Protein AF-T1L0K8-F1 (afdb_monomer)

Structure (mmCIF, N/CA/C/O backbone):
data_AF-T1L0K8-F1
#
_entry.id   AF-T1L0K8-F1
#
loop_
_atom_site.group_PDB
_atom_site.id
_atom_site.type_symbol
_atom_site.label_atom_id
_atom_site.label_alt_id
_atom_site.label_comp_id
_atom_site.label_asym_id
_atom_site.label_entity_id
_atom_site.label_seq_id
_atom_site.pdbx_PDB_ins_code
_atom_site.Cartn_x
_atom_site.Cartn_y
_atom_site.Cartn_z
_atom_site.occupancy
_atom_site.B_iso_or_equiv
_atom_site.auth_seq_id
_atom_site.auth_comp_id
_atom_site.auth_asym_id
_atom_site.auth_atom_id
_atom_site.pdbx_PDB_model_num
ATOM 1 N N . MET A 1 1 ? 2.121 -54.819 35.824 1.00 42.75 1 MET A N 1
ATOM 2 C CA . MET A 1 1 ? 1.839 -53.572 36.556 1.00 42.75 1 MET A CA 1
ATOM 3 C C . MET A 1 1 ? 1.157 -52.643 35.581 1.00 42.75 1 MET A C 1
ATOM 5 O O . MET A 1 1 ? 1.612 -52.564 34.445 1.00 42.75 1 MET A O 1
ATOM 9 N N . GLU A 1 2 ? 0.033 -52.110 36.042 1.00 39.50 2 GLU A N 1
ATOM 10 C CA . GLU A 1 2 ? -0.983 -51.273 35.386 1.00 39.50 2 GLU A CA 1
ATOM 11 C C . GLU A 1 2 ? -0.390 -50.168 34.491 1.00 39.50 2 GLU A C 1
ATOM 13 O O . GLU A 1 2 ? 0.666 -49.620 34.795 1.00 39.50 2 GLU A O 1
ATOM 18 N N . ASP A 1 3 ? -0.879 -49.985 33.261 1.00 35.00 3 ASP A N 1
ATOM 19 C CA . ASP A 1 3 ? -2.140 -49.334 32.841 1.00 35.00 3 ASP A CA 1
ATOM 20 C C . ASP A 1 3 ? -2.173 -47.815 33.074 1.00 35.00 3 ASP A C 1
ATOM 22 O O . ASP A 1 3 ? -2.153 -47.343 34.205 1.00 35.00 3 ASP A O 1
ATOM 26 N N . LEU A 1 4 ? -2.268 -47.081 31.957 1.00 42.09 4 LEU A N 1
ATOM 27 C CA . LEU A 1 4 ? -3.045 -45.853 31.712 1.00 42.09 4 LEU A CA 1
ATOM 28 C C . LEU A 1 4 ? -2.827 -45.516 30.217 1.00 42.09 4 LEU A C 1
ATOM 30 O O . LEU A 1 4 ? -1.775 -45.012 29.834 1.00 42.09 4 LEU A O 1
ATOM 34 N N . ASN A 1 5 ? -3.632 -46.075 29.301 1.00 38.81 5 ASN A N 1
ATOM 35 C CA . ASN A 1 5 ? -4.901 -45.524 28.779 1.00 38.81 5 ASN A CA 1
ATOM 36 C C . ASN A 1 5 ? -4.799 -44.033 28.409 1.00 38.81 5 ASN A C 1
ATOM 38 O O . ASN A 1 5 ? -4.374 -43.232 29.228 1.00 38.81 5 ASN A O 1
ATOM 42 N N . GLN A 1 6 ? -5.241 -43.527 27.261 1.00 39.97 6 GLN A N 1
ATOM 43 C CA . GLN A 1 6 ? -5.939 -44.024 26.068 1.00 39.97 6 GLN A CA 1
ATOM 44 C C . GLN A 1 6 ? -5.798 -42.851 25.063 1.00 39.97 6 GLN A C 1
ATOM 46 O O . GLN A 1 6 ? -5.843 -41.693 25.467 1.00 39.97 6 GLN A O 1
ATOM 51 N N . SER A 1 7 ? -5.349 -43.072 23.824 1.00 36.81 7 SER A N 1
ATOM 52 C CA . SER A 1 7 ? -6.176 -43.074 22.600 1.00 36.81 7 SER A CA 1
ATOM 53 C C . SER A 1 7 ? -7.263 -41.983 22.502 1.00 36.81 7 SER A C 1
ATOM 55 O O . SER A 1 7 ? -7.967 -41.750 23.469 1.00 36.81 7 SER A O 1
ATOM 57 N N . ASN A 1 8 ? -7.667 -41.416 21.369 1.00 35.53 8 ASN A N 1
ATOM 58 C CA . ASN A 1 8 ? -7.262 -41.320 19.968 1.00 35.53 8 ASN A CA 1
ATOM 59 C C . ASN A 1 8 ? -8.472 -40.600 19.293 1.00 35.53 8 ASN A C 1
ATOM 61 O O . ASN A 1 8 ? -9.539 -40.508 19.897 1.00 35.53 8 ASN A O 1
ATOM 65 N N . LEU A 1 9 ? -8.333 -40.225 18.022 1.00 36.44 9 LEU A N 1
ATOM 66 C CA . LEU A 1 9 ? -9.410 -40.029 17.029 1.00 36.44 9 LEU A CA 1
ATOM 67 C C . LEU A 1 9 ? -10.228 -38.707 16.919 1.00 36.44 9 LEU A C 1
ATOM 69 O O . LEU A 1 9 ? -11.073 -38.420 17.755 1.00 36.44 9 LEU A O 1
ATOM 73 N N . PHE A 1 10 ? -10.077 -38.092 15.721 1.00 32.72 10 PHE A N 1
ATOM 74 C CA . PHE A 1 10 ? -11.111 -37.647 14.739 1.00 32.72 10 PHE A CA 1
ATOM 75 C C . PHE A 1 10 ? -12.102 -36.531 15.155 1.00 32.72 10 PHE A C 1
ATOM 77 O O . PHE A 1 10 ? -12.437 -36.391 16.315 1.00 32.72 10 PHE A O 1
ATOM 84 N N . SER A 1 11 ? -12.687 -35.692 14.294 1.00 34.62 11 SER A N 1
ATOM 85 C CA . SER A 1 11 ? -12.669 -35.439 12.845 1.00 34.62 11 SER A CA 1
ATOM 86 C C . SER A 1 11 ? -13.241 -34.025 12.624 1.00 34.62 11 SER A C 1
ATOM 88 O O . SER A 1 11 ? -13.892 -33.477 13.506 1.00 34.62 11 SER A O 1
ATOM 90 N N . SER A 1 12 ? -13.010 -33.498 11.423 1.00 40.75 12 SER A N 1
ATOM 91 C CA . SER A 1 12 ? -13.764 -32.481 10.666 1.00 40.75 12 SER A CA 1
ATOM 92 C C . SER A 1 12 ? -15.098 -31.942 11.215 1.00 40.75 12 SER A C 1
ATOM 94 O O . SER A 1 12 ? -15.985 -32.730 11.519 1.00 40.75 12 SER A O 1
ATOM 96 N N . GLU A 1 13 ? -15.306 -30.624 11.101 1.00 33.44 13 GLU A N 1
ATOM 97 C CA . GLU A 1 13 ? -16.308 -29.998 10.206 1.00 33.44 13 GLU A CA 1
ATOM 98 C C . GLU A 1 13 ? -16.314 -28.463 10.375 1.00 33.44 13 GLU A C 1
ATOM 100 O O . GLU A 1 13 ? -16.402 -27.948 11.486 1.00 33.44 13 GLU A O 1
ATOM 105 N N . ASP A 1 14 ? -16.237 -27.735 9.258 1.00 44.09 14 ASP A N 1
ATOM 106 C CA . ASP A 1 14 ? -16.662 -26.332 9.156 1.00 44.09 14 ASP A CA 1
ATOM 107 C C . ASP A 1 14 ? -18.181 -26.298 8.923 1.00 44.09 14 ASP A C 1
ATOM 109 O O . ASP A 1 14 ? -18.674 -27.045 8.068 1.00 44.09 14 ASP A O 1
ATOM 113 N N . PRO A 1 15 ? -18.904 -25.334 9.518 1.00 45.12 15 PRO A N 1
ATOM 114 C CA . PRO A 1 15 ? -20.067 -24.783 8.844 1.00 45.12 15 PRO A CA 1
ATOM 115 C C . PRO A 1 15 ? -20.029 -23.255 8.723 1.00 45.12 15 PRO A C 1
ATOM 117 O O . PRO A 1 15 ? -19.752 -22.500 9.653 1.00 45.12 15 PRO A O 1
ATOM 120 N N . LYS A 1 16 ? -20.396 -22.839 7.511 1.00 37.50 16 LYS A N 1
ATOM 121 C CA . LYS A 1 16 ? -20.778 -21.496 7.079 1.00 37.50 16 LYS A CA 1
ATOM 122 C C . LYS A 1 16 ? -21.960 -20.921 7.874 1.00 37.50 16 LYS A C 1
ATOM 124 O O . LYS A 1 16 ? -22.827 -21.661 8.320 1.00 37.50 16 LYS A O 1
ATOM 129 N N . ASP A 1 17 ? -22.038 -19.588 7.832 1.00 35.44 17 ASP A N 1
ATOM 130 C CA . ASP A 1 17 ? -23.250 -18.761 7.723 1.00 35.44 17 ASP A CA 1
ATOM 131 C C . ASP A 1 17 ? -24.379 -18.947 8.757 1.00 35.44 17 ASP A C 1
ATOM 133 O O . ASP A 1 17 ? -25.172 -19.881 8.666 1.00 35.44 17 ASP A O 1
ATOM 137 N N . ARG A 1 18 ? -24.611 -17.918 9.592 1.00 37.75 18 ARG A N 1
ATOM 138 C CA . ARG A 1 18 ? -25.798 -17.030 9.489 1.00 37.75 18 ARG A CA 1
ATOM 139 C C . ARG A 1 18 ? -25.935 -16.063 10.673 1.00 37.75 18 ARG A C 1
ATOM 141 O O . ARG A 1 18 ? -25.828 -16.465 11.822 1.00 37.75 18 ARG A O 1
ATOM 148 N N . CYS A 1 19 ? -26.258 -14.814 10.316 1.00 29.66 19 CYS A N 1
ATOM 149 C CA . CYS A 1 19 ? -27.121 -13.830 10.989 1.00 29.66 19 CYS A CA 1
ATOM 150 C C . CYS A 1 19 ? -27.159 -13.830 12.531 1.00 29.66 19 CYS A C 1
ATOM 152 O O . CYS A 1 19 ? -27.636 -14.762 13.164 1.00 29.66 19 CYS A O 1
ATOM 154 N N . SER A 1 20 ? -26.924 -12.696 13.187 1.00 37.00 20 SER A N 1
ATOM 155 C CA . SER A 1 20 ? -27.955 -11.652 13.197 1.00 37.00 20 SER A CA 1
ATOM 156 C C . SER A 1 20 ? -27.382 -10.267 13.475 1.00 37.00 20 SER A C 1
ATOM 158 O O . SER A 1 20 ? -26.827 -9.984 14.533 1.00 37.00 20 SER A O 1
ATOM 160 N N . GLU A 1 21 ? -27.607 -9.401 12.501 1.00 37.53 21 GLU A N 1
ATOM 161 C CA . GLU A 1 21 ? -27.682 -7.958 12.624 1.00 37.53 21 GLU A CA 1
ATOM 162 C C . GLU A 1 21 ? -28.767 -7.610 13.660 1.00 37.53 21 GLU A C 1
ATOM 164 O O . GLU A 1 21 ? -29.963 -7.699 13.387 1.00 37.53 21 GLU A O 1
ATOM 169 N N . ILE A 1 22 ? -28.367 -7.259 14.885 1.00 36.25 22 ILE A N 1
ATOM 170 C CA . ILE A 1 22 ? -29.275 -6.614 15.836 1.00 36.25 22 ILE A CA 1
ATOM 171 C C . ILE A 1 22 ? -29.155 -5.115 15.594 1.00 36.25 22 ILE A C 1
ATOM 173 O O . ILE A 1 22 ? -28.268 -4.437 16.109 1.00 36.25 22 ILE A O 1
ATOM 177 N N . HIS A 1 23 ? -30.078 -4.601 14.784 1.00 33.38 23 HIS A N 1
ATOM 178 C CA . HIS A 1 23 ? -30.456 -3.197 14.814 1.00 33.38 23 HIS A CA 1
ATOM 179 C C . HIS A 1 23 ? -30.734 -2.779 16.267 1.00 33.38 23 HIS A C 1
ATOM 181 O O . HIS A 1 23 ? -31.605 -3.379 16.906 1.00 33.38 23 HIS A O 1
ATOM 187 N N . PRO A 1 24 ? -30.097 -1.722 16.801 1.00 38.66 24 PRO A N 1
ATOM 188 C CA . PRO A 1 24 ? -30.611 -1.079 17.993 1.00 38.66 24 PRO A CA 1
ATOM 189 C C . PRO A 1 24 ? -31.905 -0.365 17.595 1.00 38.66 24 PRO A C 1
ATOM 191 O O . PRO A 1 24 ? -31.902 0.800 17.193 1.00 38.66 24 PRO A O 1
ATOM 194 N N . GLN A 1 25 ? -33.040 -1.063 17.697 1.00 36.06 25 GLN A N 1
ATOM 195 C CA . GLN A 1 25 ? -34.317 -0.381 17.828 1.00 36.06 25 GLN A CA 1
ATOM 196 C C . GLN A 1 25 ? -34.203 0.504 19.067 1.00 36.06 25 GLN A C 1
ATOM 198 O O . GLN A 1 25 ? -34.230 0.026 20.201 1.00 36.06 25 GLN A O 1
ATOM 203 N N . LYS A 1 26 ? -34.074 1.813 18.842 1.00 44.34 26 LYS A N 1
ATOM 204 C CA . LYS A 1 26 ? -34.338 2.846 19.840 1.00 44.34 26 LYS A CA 1
ATOM 205 C C . LYS A 1 26 ? -35.805 2.740 20.264 1.00 44.34 26 LYS A C 1
ATOM 207 O O . LYS A 1 26 ? -36.634 3.551 19.862 1.00 44.34 26 LYS A O 1
ATOM 212 N N . LYS A 1 27 ? -36.137 1.767 21.111 1.00 37.81 27 LYS A N 1
ATOM 213 C CA . LYS A 1 27 ? -37.241 1.939 22.045 1.00 37.81 27 LYS A CA 1
ATOM 214 C C . LYS A 1 27 ? -36.728 2.902 23.101 1.00 37.81 27 LYS A C 1
ATOM 216 O O . LYS A 1 27 ? -35.943 2.536 23.968 1.00 37.81 27 LYS A O 1
ATOM 221 N N . LYS A 1 28 ? -37.152 4.161 22.978 1.00 40.66 28 LYS A N 1
ATOM 222 C CA . LYS A 1 28 ? -37.250 5.067 24.118 1.00 40.66 28 LYS A CA 1
ATOM 223 C C . LYS A 1 28 ? -38.145 4.368 25.139 1.00 40.66 28 LYS A C 1
ATOM 225 O O . LYS A 1 28 ? -39.364 4.455 25.057 1.00 40.66 28 LYS A O 1
ATOM 230 N N . GLN A 1 29 ? -37.542 3.597 26.032 1.00 37.09 29 GLN A N 1
ATOM 231 C CA . GLN A 1 29 ? -38.182 3.265 27.285 1.00 37.09 29 GLN A CA 1
ATOM 232 C C . GLN A 1 29 ? -38.061 4.547 28.099 1.00 37.09 29 GLN A C 1
ATOM 234 O O . GLN A 1 29 ? -36.987 4.892 28.592 1.00 37.09 29 GLN A O 1
ATOM 239 N N . GLU A 1 30 ? -39.137 5.329 28.107 1.00 37.28 30 GLU A N 1
ATOM 240 C CA . GLU A 1 30 ? -39.342 6.313 29.156 1.00 37.28 30 GLU A CA 1
ATOM 241 C C . GLU A 1 30 ? -39.242 5.539 30.468 1.00 37.28 30 GLU A C 1
ATOM 243 O O . GLU A 1 30 ? -40.119 4.749 30.814 1.00 37.28 30 GLU A O 1
ATOM 248 N N . PHE A 1 31 ? -38.116 5.698 31.164 1.00 36.12 31 PHE A N 1
ATOM 249 C CA . PHE A 1 31 ? -38.054 5.375 32.575 1.00 36.12 31 PHE A CA 1
ATOM 250 C C . PHE A 1 31 ? -39.014 6.345 33.248 1.00 36.12 31 PHE A C 1
ATOM 252 O O . PHE A 1 31 ? -38.660 7.475 33.587 1.00 36.12 31 PHE A O 1
ATOM 259 N N . GLN A 1 32 ? -40.253 5.898 33.418 1.00 36.56 32 GLN A N 1
ATOM 260 C CA . GLN A 1 32 ? -41.107 6.402 34.468 1.00 36.56 32 GLN A CA 1
ATOM 261 C C . GLN A 1 32 ? -40.423 5.958 35.762 1.00 36.56 32 GLN A C 1
ATOM 263 O O . GLN A 1 32 ? -40.632 4.860 36.268 1.00 36.56 32 GLN A O 1
ATOM 268 N N . VAL A 1 33 ? -39.468 6.776 36.215 1.00 42.94 33 VAL A N 1
ATOM 269 C CA . VAL A 1 33 ? -38.921 6.671 37.560 1.00 42.94 33 VAL A CA 1
ATOM 270 C C . VAL A 1 33 ? -40.135 6.771 38.459 1.00 42.94 33 VAL A C 1
ATOM 272 O O . VAL A 1 33 ? -40.866 7.757 38.405 1.00 42.94 33 VAL A O 1
ATOM 275 N N . ASP A 1 34 ? -40.390 5.709 39.201 1.00 43.38 34 ASP A N 1
ATOM 276 C CA . ASP A 1 34 ? -41.513 5.604 40.106 1.00 43.38 34 ASP A CA 1
ATOM 277 C C . ASP A 1 34 ? -41.334 6.644 41.228 1.00 43.38 34 ASP A C 1
ATOM 279 O O . ASP A 1 34 ? -40.654 6.428 42.234 1.00 43.38 34 ASP A O 1
ATOM 283 N N . ILE A 1 35 ? -41.854 7.855 40.992 1.00 44.53 35 ILE A N 1
ATOM 284 C CA . ILE A 1 35 ? -41.732 9.019 41.883 1.00 44.53 35 ILE A CA 1
ATOM 285 C C . ILE A 1 35 ? -42.382 8.714 43.244 1.00 44.53 35 ILE A C 1
ATOM 287 O O . ILE A 1 35 ? -42.018 9.328 44.252 1.00 44.53 35 ILE A O 1
ATOM 291 N N . GLU A 1 36 ? -43.309 7.753 43.307 1.00 41.28 36 GLU A N 1
ATOM 292 C CA . GLU A 1 36 ? -43.923 7.308 44.559 1.00 41.28 36 GLU A CA 1
ATOM 293 C C . GLU A 1 36 ? -42.937 6.549 45.449 1.00 41.28 36 GLU A C 1
ATOM 295 O O . GLU A 1 36 ? -42.835 6.877 46.633 1.00 41.28 36 GLU A O 1
ATOM 300 N N . SER A 1 37 ? -42.102 5.668 44.894 1.00 46.00 37 SER A N 1
ATOM 301 C CA . SER A 1 37 ? -41.081 4.941 45.660 1.00 46.00 37 SER A CA 1
ATOM 302 C C . SER A 1 37 ? -40.036 5.883 46.298 1.00 46.00 37 SER A C 1
ATOM 304 O O . SER A 1 37 ? -39.694 5.736 47.474 1.00 46.00 37 SER A O 1
ATOM 306 N N . GLN A 1 38 ? -39.621 6.952 45.602 1.00 41.56 38 GLN A N 1
ATOM 307 C CA . GLN A 1 38 ? -38.749 7.993 46.182 1.00 41.56 38 GLN A CA 1
ATOM 308 C C . GLN A 1 38 ? -39.453 8.885 47.224 1.00 41.56 38 GLN A C 1
ATOM 310 O O . GLN A 1 38 ? -38.806 9.396 48.147 1.00 41.56 38 GLN A O 1
ATOM 315 N N . LYS A 1 39 ? -40.767 9.112 47.093 1.00 42.00 39 LYS A N 1
ATOM 316 C CA . LYS A 1 39 ? -41.553 9.885 48.072 1.00 42.00 39 LYS A CA 1
ATOM 317 C C . LYS A 1 39 ? -41.775 9.104 49.367 1.00 42.00 39 LYS A C 1
ATOM 319 O O . LYS A 1 39 ? -41.723 9.709 50.441 1.00 42.00 39 LYS A O 1
ATOM 324 N N . VAL A 1 40 ? -41.958 7.785 49.296 1.00 44.22 40 VAL A N 1
ATOM 325 C CA . VAL A 1 40 ? -42.097 6.919 50.480 1.00 44.22 40 VAL A CA 1
ATOM 326 C C . VAL A 1 40 ? -40.789 6.862 51.274 1.00 44.22 40 VAL A C 1
ATOM 328 O O . VAL A 1 40 ? -40.806 6.996 52.498 1.00 44.22 40 VAL A O 1
ATOM 331 N N . GLU A 1 41 ? -39.639 6.787 50.600 1.00 47.34 41 GLU A N 1
ATOM 332 C CA . GLU A 1 41 ? -38.331 6.744 51.267 1.00 47.34 41 GLU A CA 1
ATOM 333 C C . GLU A 1 41 ? -37.944 8.092 51.914 1.00 47.34 41 GLU A C 1
ATOM 335 O O . GLU A 1 41 ? -37.407 8.142 53.024 1.00 47.34 41 GLU A O 1
ATOM 340 N N . LYS A 1 42 ? -38.284 9.220 51.267 1.00 45.47 42 LYS A N 1
ATOM 341 C CA . LYS A 1 42 ? -38.096 10.565 51.846 1.00 45.47 42 LYS A CA 1
ATOM 342 C C . LYS A 1 42 ? -39.012 10.818 53.045 1.00 45.47 42 LYS A C 1
ATOM 344 O O . LYS A 1 42 ? -38.587 11.460 54.002 1.00 45.47 42 LYS A O 1
ATOM 349 N N . THR A 1 43 ? -40.245 10.311 53.027 1.00 45.12 43 THR A N 1
ATOM 350 C CA . THR A 1 43 ? -41.196 10.485 54.141 1.00 45.12 43 THR A CA 1
ATOM 351 C C . THR A 1 43 ? -40.879 9.589 55.342 1.00 45.12 43 THR A C 1
ATOM 353 O O . THR A 1 43 ? -41.058 10.028 56.478 1.00 45.12 43 THR A O 1
ATOM 356 N N . THR A 1 44 ? -40.312 8.394 55.138 1.00 47.44 44 THR A N 1
ATOM 357 C CA . THR A 1 44 ? -39.807 7.552 56.245 1.00 47.44 44 THR A CA 1
ATOM 358 C C . THR A 1 44 ? -38.503 8.075 56.845 1.00 47.44 44 THR A C 1
ATOM 360 O O . THR A 1 44 ? -38.358 8.043 58.068 1.00 47.44 44 THR A O 1
ATOM 363 N N . LYS A 1 45 ? -37.582 8.623 56.036 1.00 49.00 45 LYS A N 1
ATOM 364 C CA . LYS A 1 45 ? -36.381 9.311 56.552 1.00 49.00 45 LYS A CA 1
ATOM 365 C C . LYS A 1 45 ? -36.741 10.552 57.377 1.00 49.00 45 LYS A C 1
ATOM 367 O O . LYS A 1 45 ? -36.127 10.773 58.414 1.00 49.00 45 LYS A O 1
ATOM 372 N N . LYS A 1 46 ? -37.778 11.305 56.981 1.00 48.47 46 LYS A N 1
ATOM 373 C CA . LYS A 1 46 ? -38.273 12.468 57.740 1.00 48.47 46 LYS A CA 1
ATOM 374 C C . LYS A 1 46 ? -38.893 12.065 59.089 1.00 48.47 46 LYS A C 1
ATOM 376 O O . LYS A 1 46 ? -38.509 12.607 60.116 1.00 48.47 46 LYS A O 1
ATOM 381 N N . ARG A 1 47 ? -39.726 11.012 59.118 1.00 46.78 47 ARG A N 1
ATOM 382 C CA . ARG A 1 47 ? -40.349 10.506 60.361 1.00 46.78 47 ARG A CA 1
ATOM 383 C C . ARG A 1 47 ? -39.369 9.965 61.411 1.00 46.78 47 ARG A C 1
ATOM 385 O O . ARG A 1 47 ? -39.701 9.995 62.589 1.00 46.78 47 ARG A O 1
ATOM 392 N N . LYS A 1 48 ? -38.191 9.459 61.024 1.00 52.75 48 LYS A N 1
ATOM 393 C CA . LYS A 1 48 ? -37.177 8.988 61.993 1.00 52.75 48 LYS A CA 1
ATOM 394 C C . LYS A 1 48 ? -36.411 10.130 62.669 1.00 52.75 48 LYS A C 1
ATOM 396 O O . LYS A 1 48 ? -35.899 9.932 63.762 1.00 52.75 48 LYS A O 1
ATOM 401 N N . ILE A 1 49 ? -36.341 11.303 62.039 1.00 52.72 49 ILE A N 1
ATOM 402 C CA . ILE A 1 49 ? -35.654 12.483 62.588 1.00 52.72 49 ILE A CA 1
ATOM 403 C C . ILE A 1 49 ? -36.592 13.265 63.521 1.00 52.72 49 ILE A C 1
ATOM 405 O O . ILE A 1 49 ? -36.146 13.780 64.539 1.00 52.72 49 ILE A O 1
ATOM 409 N N . ASP A 1 50 ? -37.900 13.268 63.252 1.00 53.16 50 ASP A N 1
ATOM 410 C CA . ASP A 1 50 ? -38.888 13.999 64.065 1.00 53.16 50 ASP A CA 1
ATOM 411 C C . ASP A 1 50 ? -39.089 13.423 65.489 1.00 53.16 50 ASP A C 1
ATOM 413 O O . ASP A 1 50 ? -39.707 14.070 66.327 1.00 53.16 50 ASP A O 1
ATOM 417 N N . ASN A 1 51 ? -38.547 12.236 65.796 1.00 57.06 51 ASN A N 1
ATOM 418 C CA . ASN A 1 51 ? -38.598 11.614 67.131 1.00 57.06 51 ASN A CA 1
ATOM 419 C C . ASN A 1 51 ? -37.243 11.622 67.862 1.00 57.06 51 ASN A C 1
ATOM 421 O O . ASN A 1 51 ? -37.066 10.920 68.858 1.00 57.06 51 ASN A O 1
ATOM 425 N N . TRP A 1 52 ? -36.286 12.417 67.373 1.00 63.91 52 TRP A N 1
ATOM 426 C CA . TRP A 1 52 ? -34.925 12.482 67.901 1.00 63.91 52 TRP A CA 1
ATOM 427 C C . TRP A 1 52 ? -34.885 12.845 69.386 1.00 63.91 52 TRP A C 1
ATOM 429 O O . TRP A 1 52 ? -34.145 12.218 70.137 1.00 63.91 52 TRP A O 1
ATOM 439 N N . GLU A 1 53 ? -35.715 13.792 69.838 1.00 61.72 53 GLU A N 1
ATOM 440 C CA . GLU A 1 53 ? -35.783 14.231 71.243 1.00 61.72 53 GLU A CA 1
ATOM 441 C C . GLU A 1 53 ? -36.282 13.139 72.209 1.00 61.72 53 GLU A C 1
ATOM 443 O O . GLU A 1 53 ? -35.900 13.161 73.375 1.00 61.72 53 GLU A O 1
ATOM 448 N N . ASN A 1 54 ? -37.024 12.140 71.713 1.00 69.88 54 ASN A N 1
ATOM 449 C CA . ASN A 1 54 ? -37.616 11.057 72.512 1.00 69.88 54 ASN A CA 1
ATOM 450 C C . ASN A 1 54 ? -36.824 9.737 72.481 1.00 69.88 54 ASN A C 1
ATOM 452 O O . ASN A 1 54 ? -37.199 8.794 73.176 1.00 69.88 54 ASN A O 1
ATOM 456 N N . MET A 1 55 ? -35.766 9.642 71.670 1.00 73.12 55 MET A N 1
ATOM 457 C CA . MET A 1 55 ? -34.882 8.471 71.639 1.00 73.12 55 MET A CA 1
ATOM 458 C C . MET A 1 55 ? -33.880 8.517 72.791 1.00 73.12 55 MET A C 1
ATOM 460 O O . MET A 1 55 ? -33.321 9.579 73.081 1.00 73.12 55 MET A O 1
ATOM 464 N N . ASP A 1 56 ? -33.614 7.364 73.409 1.00 78.31 56 ASP A N 1
ATOM 465 C CA . ASP A 1 56 ? -32.511 7.254 74.360 1.00 78.31 56 ASP A CA 1
ATOM 466 C C . ASP A 1 56 ? -31.154 7.404 73.643 1.00 78.31 56 ASP A C 1
ATOM 468 O O . ASP A 1 56 ? -31.034 7.250 72.420 1.00 78.31 56 ASP A O 1
ATOM 472 N N . ASP A 1 57 ? -30.104 7.735 74.395 1.00 75.25 57 ASP A N 1
ATOM 473 C CA . ASP A 1 57 ? -28.790 8.015 73.807 1.00 75.25 57 ASP A CA 1
ATOM 474 C C . ASP A 1 57 ? -28.182 6.800 73.084 1.00 75.25 57 ASP A C 1
ATOM 476 O O . ASP A 1 57 ? -27.380 6.962 72.161 1.00 75.25 57 ASP A O 1
ATOM 480 N N . LYS A 1 58 ? -28.592 5.578 73.442 1.00 74.06 58 LYS A N 1
ATOM 481 C CA . LYS A 1 58 ? -28.128 4.337 72.816 1.00 74.06 58 LYS A CA 1
ATOM 482 C C . LYS A 1 58 ? -28.794 4.124 71.454 1.00 74.06 58 LYS A C 1
ATOM 484 O O . LYS A 1 58 ? -28.123 3.727 70.501 1.00 74.06 58 LYS A O 1
ATOM 489 N N . GLU A 1 59 ? -30.081 4.427 71.326 1.00 73.62 59 GLU A N 1
ATOM 490 C CA . GLU A 1 59 ? -30.807 4.411 70.054 1.00 73.62 59 GLU A CA 1
ATOM 491 C C . GLU A 1 59 ? -30.326 5.510 69.106 1.00 73.62 59 GLU A C 1
ATOM 493 O O . GLU A 1 59 ? -30.107 5.235 67.922 1.00 73.62 59 GLU A O 1
ATOM 498 N N . ARG A 1 60 ? -30.066 6.721 69.616 1.00 70.31 60 ARG A N 1
ATOM 499 C CA . ARG A 1 60 ? -29.460 7.807 68.824 1.00 70.31 60 ARG A CA 1
ATOM 500 C C . ARG A 1 60 ? -28.091 7.410 68.283 1.00 70.31 60 ARG A C 1
ATOM 502 O O . ARG A 1 60 ? -27.827 7.584 67.093 1.00 70.31 60 ARG A O 1
ATOM 509 N N . LEU A 1 61 ? -27.239 6.831 69.132 1.00 70.31 61 LEU A N 1
ATOM 510 C CA . LEU A 1 61 ? -25.914 6.363 68.735 1.00 70.31 61 LEU A CA 1
ATOM 511 C C . LEU A 1 61 ? -26.003 5.281 67.647 1.00 70.31 61 LEU A C 1
ATOM 513 O O . LEU A 1 61 ? -25.283 5.361 66.657 1.00 70.31 61 LEU A O 1
ATOM 517 N N . ASN A 1 62 ? -26.931 4.328 67.765 1.00 71.88 62 ASN A N 1
ATOM 518 C CA . ASN A 1 62 ? -27.143 3.290 66.749 1.00 71.88 62 ASN A CA 1
ATOM 519 C C . ASN A 1 62 ? -27.621 3.854 65.400 1.00 71.88 62 ASN A C 1
ATOM 521 O O . ASN A 1 62 ? -27.209 3.360 64.350 1.00 71.88 62 ASN A O 1
ATOM 525 N N . VAL A 1 63 ? -28.464 4.893 65.399 1.00 71.25 63 VAL A N 1
ATOM 526 C CA . VAL A 1 63 ? -28.891 5.573 64.162 1.00 71.25 63 VAL A CA 1
ATOM 527 C C . VAL A 1 63 ? -27.718 6.298 63.500 1.00 71.25 63 VAL A C 1
ATOM 529 O O . VAL A 1 63 ? -27.565 6.205 62.282 1.00 71.25 63 VAL A O 1
ATOM 532 N N . ILE A 1 64 ? -26.874 6.979 64.283 1.00 69.75 64 ILE A N 1
ATOM 533 C CA . ILE A 1 64 ? -25.668 7.655 63.780 1.00 69.75 64 ILE A CA 1
ATOM 534 C C . ILE A 1 64 ? -24.685 6.631 63.209 1.00 69.75 64 ILE A C 1
ATOM 536 O O . ILE A 1 64 ? -24.230 6.799 62.080 1.00 69.75 64 ILE A O 1
ATOM 540 N N . ILE A 1 65 ? -24.410 5.547 63.941 1.00 70.38 65 ILE A N 1
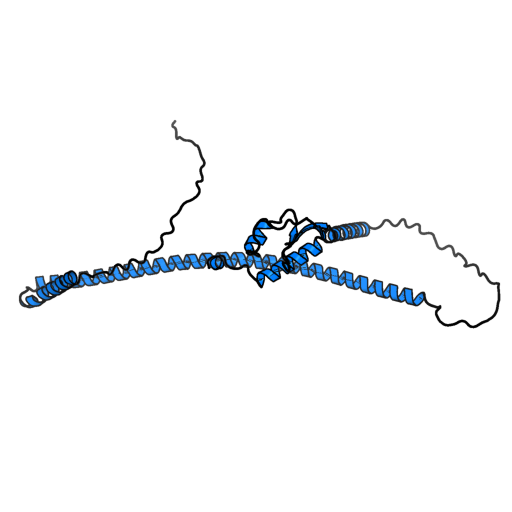ATOM 541 C CA . ILE A 1 65 ? -23.531 4.459 63.491 1.00 70.38 65 ILE A CA 1
ATOM 542 C C . ILE A 1 65 ? -24.058 3.868 62.180 1.00 70.38 65 ILE A C 1
ATOM 544 O O . ILE A 1 65 ? -23.329 3.831 61.196 1.00 70.38 65 ILE A O 1
ATOM 548 N N . GLY A 1 66 ? -25.350 3.532 62.102 1.00 72.00 66 GLY A N 1
ATOM 549 C CA . GLY A 1 66 ? -25.945 3.000 60.874 1.00 72.00 66 GLY A CA 1
ATOM 550 C C . GLY A 1 66 ? -25.923 3.979 59.691 1.00 72.00 66 GLY A C 1
ATOM 551 O O . GLY A 1 66 ? -25.862 3.552 58.539 1.00 72.00 66 GLY A O 1
ATOM 552 N N . GLN A 1 67 ? -25.964 5.294 59.923 1.00 75.69 67 GLN A N 1
ATOM 553 C CA . GLN A 1 67 ? -25.800 6.292 58.857 1.00 75.69 67 GLN A CA 1
ATOM 554 C C . GLN A 1 67 ? -24.346 6.407 58.392 1.00 75.69 67 GLN A C 1
ATOM 556 O O . GLN A 1 67 ? -24.110 6.486 57.187 1.00 75.69 67 GLN A O 1
ATOM 561 N N . VAL A 1 68 ? -23.391 6.382 59.323 1.00 74.62 68 VAL A N 1
ATOM 562 C CA . VAL A 1 68 ? -21.953 6.392 59.024 1.00 74.62 68 VAL A CA 1
ATOM 563 C C . VAL A 1 68 ? -21.560 5.129 58.256 1.00 74.62 68 VAL A C 1
ATOM 565 O O . VAL A 1 68 ? -20.926 5.237 57.209 1.00 74.62 68 VAL A O 1
ATOM 568 N N . ASP A 1 69 ? -22.024 3.955 58.686 1.00 75.31 69 ASP A N 1
ATOM 569 C CA . ASP A 1 69 ? -21.777 2.678 58.008 1.00 75.31 69 ASP A CA 1
ATOM 570 C C . ASP A 1 69 ? -22.318 2.687 56.571 1.00 75.31 69 ASP A C 1
ATOM 572 O O . ASP A 1 69 ? -21.631 2.272 55.638 1.00 75.31 69 ASP A O 1
ATOM 576 N N . ASN A 1 70 ? -23.520 3.234 56.360 1.00 76.38 70 ASN A N 1
ATOM 577 C CA . ASN A 1 70 ? -24.103 3.363 55.023 1.00 76.38 70 ASN A CA 1
ATOM 578 C C . ASN A 1 70 ? -23.346 4.365 54.134 1.00 76.38 70 ASN A C 1
ATOM 580 O O . ASN A 1 70 ? -23.201 4.129 52.933 1.00 76.38 70 ASN A O 1
ATOM 584 N N . GLN A 1 71 ? -22.850 5.474 54.691 1.00 78.31 71 GLN A N 1
ATOM 585 C CA . GLN A 1 71 ? -22.030 6.434 53.943 1.00 78.31 71 GLN A CA 1
ATOM 586 C C . GLN A 1 71 ? -20.680 5.830 53.545 1.00 78.31 71 GLN A C 1
ATOM 588 O O . GLN A 1 71 ? -20.266 5.973 52.395 1.00 78.31 71 GLN A O 1
ATOM 593 N N . ILE A 1 72 ? -20.033 5.099 54.457 1.00 78.69 72 ILE A N 1
ATOM 594 C CA . ILE A 1 72 ? -18.784 4.381 54.181 1.00 78.69 72 ILE A CA 1
ATOM 595 C C . ILE A 1 72 ? -19.017 3.309 53.112 1.00 78.69 72 ILE A C 1
ATOM 597 O O . ILE A 1 72 ? -18.259 3.240 52.147 1.00 78.69 72 ILE A O 1
ATOM 601 N N . ALA A 1 73 ? -20.084 2.513 53.228 1.00 77.06 73 ALA A N 1
ATOM 602 C CA . ALA A 1 73 ? -20.423 1.495 52.236 1.00 77.06 73 ALA A CA 1
ATOM 603 C C . ALA A 1 73 ? -20.675 2.103 50.846 1.00 77.06 73 ALA A C 1
ATOM 605 O O . ALA A 1 73 ? -20.171 1.588 49.850 1.00 77.06 73 ALA A O 1
ATOM 606 N N . THR A 1 74 ? -21.390 3.231 50.775 1.00 81.44 74 THR A N 1
ATOM 607 C CA . THR A 1 74 ? -21.639 3.948 49.511 1.00 81.44 74 THR A CA 1
ATOM 608 C C . THR A 1 74 ? -20.332 4.454 48.898 1.00 81.44 74 THR A C 1
ATOM 610 O O . THR A 1 74 ? -20.077 4.222 47.720 1.00 81.44 74 THR A O 1
ATOM 613 N N . PHE A 1 75 ? -19.461 5.067 49.703 1.00 85.00 75 PHE A N 1
ATOM 614 C CA . PHE A 1 75 ? -18.154 5.543 49.252 1.00 85.00 75 PHE A CA 1
ATOM 615 C C . PHE A 1 75 ? -17.257 4.404 48.737 1.00 85.00 75 PHE A C 1
ATOM 617 O O . PHE A 1 75 ? -16.599 4.544 47.706 1.00 85.00 75 PHE A O 1
ATOM 624 N N . LEU A 1 76 ? -17.252 3.254 49.419 1.00 84.69 76 LEU A N 1
ATOM 625 C CA . LEU A 1 76 ? -16.498 2.074 48.988 1.00 84.69 76 LEU A CA 1
ATOM 626 C C . LEU A 1 76 ? -17.033 1.491 47.673 1.00 84.69 76 LEU A C 1
ATOM 628 O O . LEU A 1 76 ? -16.237 1.104 46.818 1.00 84.69 76 LEU A O 1
ATOM 632 N N . LEU A 1 77 ? -18.356 1.465 47.484 1.00 86.06 77 LEU A N 1
ATOM 633 C CA . LEU A 1 77 ? -18.973 1.041 46.225 1.00 86.06 77 LEU A CA 1
ATOM 634 C C . LEU A 1 77 ? -18.621 1.993 45.076 1.00 86.06 77 LEU A C 1
ATOM 636 O O . LEU A 1 77 ? -18.236 1.534 44.004 1.00 86.06 77 LEU A O 1
ATOM 640 N N . GLU A 1 78 ? -18.669 3.308 45.299 1.00 89.00 78 GLU A N 1
ATOM 641 C CA . GLU A 1 78 ? -18.262 4.298 44.294 1.00 89.00 78 GLU A CA 1
ATOM 642 C C . GLU A 1 78 ? -16.776 4.174 43.926 1.00 89.00 78 GLU A C 1
ATOM 644 O O . GLU A 1 78 ? -16.412 4.253 42.749 1.00 89.00 78 GLU A O 1
ATOM 649 N N . LEU A 1 79 ? -15.904 3.947 44.914 1.00 88.25 79 LEU A N 1
ATOM 650 C CA . LEU A 1 79 ? -14.485 3.674 44.677 1.00 88.25 79 LEU A CA 1
ATOM 651 C C . LEU A 1 79 ? -14.283 2.414 43.833 1.00 88.25 79 LEU A C 1
ATOM 653 O O . LEU A 1 79 ? -13.486 2.434 42.893 1.00 88.25 79 LEU A O 1
ATOM 657 N N . TYR A 1 80 ? -15.008 1.340 44.146 1.00 88.75 80 TYR A N 1
ATOM 658 C CA . TYR A 1 80 ? -14.932 0.085 43.406 1.00 88.75 80 TYR A CA 1
ATOM 659 C C . TYR A 1 80 ? -15.408 0.247 41.955 1.00 88.75 80 TYR A C 1
ATOM 661 O O . TYR A 1 80 ? -14.703 -0.143 41.023 1.00 88.75 80 TYR A O 1
ATOM 669 N N . ASP A 1 81 ? -16.537 0.922 41.744 1.00 89.94 81 ASP A N 1
ATOM 670 C CA . ASP A 1 81 ? -17.058 1.234 40.411 1.00 89.94 81 ASP A CA 1
ATOM 671 C C . ASP A 1 81 ? -16.071 2.073 39.589 1.00 89.94 81 ASP A C 1
ATOM 673 O O . ASP A 1 81 ? -15.873 1.840 38.391 1.00 89.94 81 ASP A O 1
ATOM 677 N N . ASN A 1 82 ? -15.433 3.061 40.218 1.00 91.31 82 ASN A N 1
ATOM 678 C CA . ASN A 1 82 ? -14.420 3.886 39.567 1.00 91.31 82 ASN A CA 1
ATOM 679 C C . ASN A 1 82 ? -13.169 3.075 39.213 1.00 91.31 82 ASN A C 1
ATOM 681 O O . ASN A 1 82 ? -12.613 3.258 38.125 1.00 91.31 82 ASN A O 1
ATOM 685 N N . TYR A 1 83 ? -12.753 2.159 40.089 1.00 92.19 83 TYR A N 1
ATOM 686 C CA . TYR A 1 83 ? -11.641 1.249 39.838 1.00 92.19 83 TYR A CA 1
ATOM 687 C C . TYR A 1 83 ? -11.922 0.317 38.653 1.00 92.19 83 TYR A C 1
ATOM 689 O O . TYR A 1 83 ? -11.109 0.253 37.728 1.00 92.19 83 TYR A O 1
ATOM 697 N N . GLU A 1 84 ? -13.083 -0.344 38.611 1.00 92.88 84 GLU A N 1
ATOM 698 C CA . GLU A 1 84 ? -13.435 -1.236 37.499 1.00 92.88 84 GLU A CA 1
ATOM 699 C C . GLU A 1 84 ? -13.549 -0.464 36.172 1.00 92.88 84 GLU A C 1
ATOM 701 O O . GLU A 1 84 ? -13.005 -0.891 35.149 1.00 92.88 84 GLU A O 1
ATOM 706 N N . LYS A 1 85 ? -14.125 0.748 36.179 1.00 92.56 85 LYS A N 1
ATOM 707 C CA . LYS A 1 85 ? -14.134 1.629 34.993 1.00 92.56 85 LYS A CA 1
ATOM 708 C C . LYS A 1 85 ? -12.722 2.004 34.535 1.00 92.56 85 LYS A C 1
ATOM 710 O O . LYS A 1 85 ? -12.456 2.037 33.330 1.00 92.56 85 LYS A O 1
ATOM 715 N N . ALA A 1 86 ? -11.816 2.312 35.462 1.00 92.19 86 ALA A N 1
ATOM 716 C CA . ALA A 1 86 ? -10.431 2.649 35.139 1.00 92.19 86 ALA A CA 1
ATOM 717 C C . ALA A 1 86 ? -9.668 1.443 34.569 1.00 92.19 86 ALA A C 1
ATOM 719 O O . ALA A 1 86 ? -8.943 1.583 33.583 1.00 92.19 86 ALA A O 1
ATOM 720 N N . LYS A 1 87 ? -9.888 0.253 35.130 1.00 93.56 87 LYS A N 1
ATOM 721 C CA . LYS A 1 87 ? -9.298 -1.009 34.676 1.00 93.56 87 LYS A CA 1
ATOM 722 C C . LYS A 1 87 ? -9.713 -1.362 33.248 1.00 93.56 87 LYS A C 1
ATOM 724 O O . LYS A 1 87 ? -8.845 -1.679 32.438 1.00 93.56 87 LYS A O 1
ATOM 729 N N . VAL A 1 88 ? -10.996 -1.223 32.903 1.00 93.56 88 VAL A N 1
ATOM 730 C CA . VAL A 1 88 ? -11.477 -1.434 31.524 1.00 93.56 88 VAL A CA 1
ATOM 731 C C . VAL A 1 88 ? -10.819 -0.447 30.555 1.00 93.56 88 VAL A C 1
ATOM 733 O O . VAL A 1 88 ? -10.320 -0.849 29.505 1.00 93.56 88 VAL A O 1
ATOM 736 N N . LYS A 1 89 ? -10.736 0.841 30.920 1.00 94.81 89 LYS A N 1
ATOM 737 C CA . LYS A 1 89 ? -10.041 1.851 30.099 1.00 94.81 89 LYS A CA 1
ATOM 738 C C . LYS A 1 89 ? -8.559 1.525 29.909 1.00 94.81 89 LYS A C 1
ATOM 740 O O . LYS A 1 89 ? -8.026 1.737 28.824 1.00 94.81 89 LYS A O 1
ATOM 745 N N . PHE A 1 90 ? -7.894 1.019 30.944 1.00 94.81 90 PHE A N 1
ATOM 746 C CA . PHE A 1 90 ? -6.492 0.616 30.869 1.00 94.81 90 PHE A CA 1
ATOM 747 C C . PHE A 1 90 ? -6.290 -0.591 29.945 1.00 94.81 90 PHE A C 1
ATOM 749 O O . PHE A 1 90 ? -5.404 -0.567 29.096 1.00 94.81 90 PHE A O 1
ATOM 756 N N . GLN A 1 91 ? -7.147 -1.611 30.044 1.00 94.06 91 GLN A N 1
ATOM 757 C CA . GLN A 1 91 ? -7.109 -2.770 29.145 1.00 94.06 91 GLN A CA 1
ATOM 758 C C . GLN A 1 91 ? -7.329 -2.368 27.683 1.00 94.06 91 GLN A C 1
ATOM 760 O O . GLN A 1 91 ? -6.599 -2.826 26.806 1.00 94.06 91 GLN A O 1
ATOM 765 N N . GLN A 1 92 ? -8.283 -1.468 27.432 1.00 96.12 92 GLN A N 1
ATOM 766 C CA . GLN A 1 92 ? -8.538 -0.936 26.097 1.00 96.12 92 GLN A CA 1
ATOM 767 C C . GLN A 1 92 ? -7.313 -0.193 25.540 1.00 96.12 92 GLN A C 1
ATOM 769 O O . GLN A 1 92 ? -6.888 -0.470 24.422 1.00 96.12 92 GLN A O 1
ATOM 774 N N . ARG A 1 93 ? -6.680 0.674 26.342 1.00 94.69 93 ARG A N 1
ATOM 775 C CA . ARG A 1 93 ? -5.446 1.372 25.942 1.00 94.69 93 ARG A CA 1
ATOM 776 C C . ARG A 1 93 ? -4.289 0.421 25.661 1.00 94.69 93 ARG A C 1
ATOM 778 O O . ARG A 1 93 ? -3.549 0.642 24.713 1.00 94.69 93 ARG A O 1
ATOM 785 N N . ASN A 1 94 ? -4.129 -0.642 26.448 1.00 94.94 94 ASN A N 1
ATOM 786 C CA . ASN A 1 94 ? -3.082 -1.633 26.191 1.00 94.94 94 ASN A CA 1
ATOM 787 C C . ASN A 1 94 ? -3.299 -2.360 24.863 1.00 94.94 94 ASN A C 1
ATOM 789 O O . ASN A 1 94 ? -2.333 -2.642 24.160 1.00 94.94 94 ASN A O 1
ATOM 793 N N . LYS A 1 95 ? -4.557 -2.637 24.504 1.00 95.00 95 LYS A N 1
ATOM 794 C CA . LYS A 1 95 ? -4.887 -3.214 23.201 1.00 95.00 95 LYS A CA 1
ATOM 795 C C . LYS A 1 95 ? -4.545 -2.248 22.063 1.00 95.00 95 LYS A C 1
ATOM 797 O O . LYS A 1 95 ? -3.889 -2.654 21.112 1.00 95.00 95 LYS A O 1
ATOM 802 N N . GLU A 1 96 ? -4.918 -0.976 22.201 1.00 95.44 96 GLU A N 1
ATOM 803 C CA . GLU A 1 96 ? -4.574 0.075 21.232 1.00 95.44 96 GLU A CA 1
ATOM 804 C C . GLU A 1 96 ? -3.053 0.230 21.076 1.00 95.44 96 GLU A C 1
ATOM 806 O O . GLU A 1 96 ? -2.556 0.321 19.957 1.00 95.44 96 GLU A O 1
ATOM 811 N N . MET A 1 97 ? -2.287 0.188 22.174 1.00 95.00 97 MET A N 1
ATOM 812 C CA . MET A 1 97 ? -0.822 0.231 22.104 1.00 95.00 97 MET A CA 1
ATOM 813 C C . MET A 1 97 ? -0.237 -0.981 21.374 1.00 95.00 97 MET A C 1
ATOM 815 O O . MET A 1 97 ? 0.644 -0.807 20.539 1.00 95.00 97 MET A O 1
ATOM 819 N N . ALA A 1 98 ? -0.745 -2.188 21.634 1.00 93.88 98 ALA A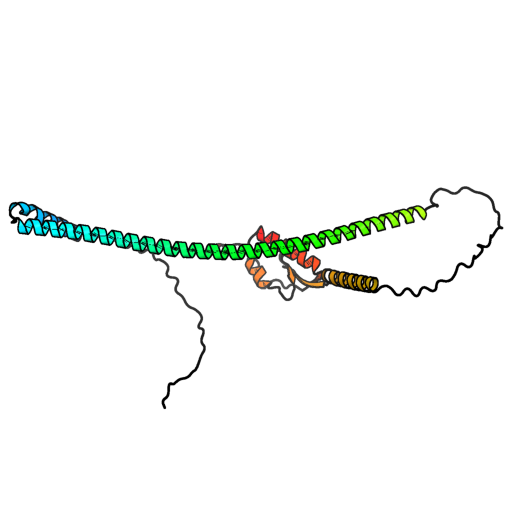 N 1
ATOM 820 C CA . ALA A 1 98 ? -0.284 -3.393 20.946 1.00 93.88 98 ALA A CA 1
ATOM 821 C C . ALA A 1 98 ? -0.575 -3.351 19.432 1.00 93.88 98 ALA A C 1
ATOM 823 O O . ALA A 1 98 ? 0.234 -3.816 18.628 1.00 93.88 98 ALA A O 1
ATOM 824 N N . GLU A 1 99 ? -1.711 -2.774 19.030 1.00 94.38 99 GLU A N 1
ATOM 825 C CA . GLU A 1 99 ? -2.044 -2.550 17.617 1.00 94.38 99 GLU A CA 1
ATOM 826 C C . GLU A 1 99 ? -1.064 -1.558 16.965 1.00 94.38 99 GLU A C 1
ATOM 828 O O . GLU A 1 99 ? -0.510 -1.853 15.903 1.00 94.38 99 GLU A O 1
ATOM 833 N N . ILE A 1 100 ? -0.763 -0.441 17.640 1.00 95.12 100 ILE A N 1
ATOM 834 C CA . ILE A 1 100 ? 0.211 0.562 17.174 1.00 95.12 100 ILE A CA 1
ATOM 835 C C . ILE A 1 100 ? 1.619 -0.036 17.048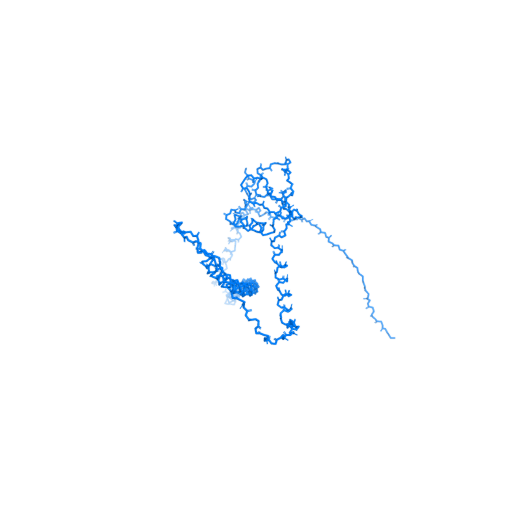 1.00 95.12 100 ILE A C 1
ATOM 837 O O . ILE A 1 100 ? 2.298 0.194 16.046 1.00 95.12 100 ILE A O 1
ATOM 841 N N . GLU A 1 101 ? 2.070 -0.823 18.027 1.00 94.94 101 GLU A N 1
ATOM 842 C CA . GLU A 1 101 ? 3.361 -1.520 17.966 1.00 94.94 101 GLU A CA 1
ATOM 843 C C . GLU A 1 101 ? 3.423 -2.494 16.780 1.00 94.94 101 GLU A C 1
ATOM 845 O O . GLU A 1 101 ? 4.424 -2.546 16.060 1.00 94.94 101 GLU A O 1
ATOM 850 N N . GLY A 1 102 ? 2.335 -3.226 16.522 1.00 96.06 102 GLY A N 1
ATOM 851 C CA . GLY A 1 102 ? 2.224 -4.103 15.358 1.00 96.06 102 GLY A CA 1
ATOM 852 C C . GLY A 1 102 ? 2.355 -3.352 14.030 1.00 96.06 102 GLY A C 1
ATOM 853 O O . GLY A 1 102 ? 3.043 -3.819 13.114 1.00 96.06 102 GLY A O 1
ATOM 854 N N . ASP A 1 103 ? 1.739 -2.175 13.926 1.00 94.81 103 ASP A N 1
ATOM 855 C CA . ASP A 1 103 ? 1.838 -1.319 12.744 1.00 94.81 103 ASP A CA 1
ATOM 856 C C . ASP A 1 103 ? 3.228 -0.703 12.571 1.00 94.81 103 ASP A C 1
ATOM 858 O O . ASP A 1 103 ? 3.741 -0.683 11.449 1.00 94.81 103 ASP A O 1
ATOM 862 N N . LEU A 1 104 ? 3.888 -0.294 13.657 1.00 96.50 104 LEU A N 1
ATOM 863 C CA . LEU A 1 104 ? 5.275 0.179 13.621 1.00 96.50 104 LEU A CA 1
ATOM 864 C C . LEU A 1 104 ? 6.216 -0.890 13.054 1.00 96.50 104 LEU A C 1
ATOM 866 O O . LEU A 1 104 ? 6.952 -0.617 12.107 1.00 96.50 104 LEU A O 1
ATOM 870 N N . ILE A 1 105 ? 6.123 -2.132 13.538 1.00 95.88 105 ILE A N 1
ATOM 871 C CA . ILE A 1 105 ? 6.939 -3.252 13.036 1.00 95.88 105 ILE A CA 1
ATOM 872 C C . ILE A 1 105 ? 6.684 -3.503 11.540 1.00 95.88 105 ILE A C 1
ATOM 874 O O . ILE A 1 105 ? 7.593 -3.865 10.783 1.00 95.88 105 ILE A O 1
ATOM 878 N N . ARG A 1 106 ? 5.435 -3.352 11.085 1.00 95.94 106 ARG A N 1
ATOM 879 C CA . ARG A 1 106 ? 5.071 -3.506 9.669 1.00 95.94 106 ARG A CA 1
ATOM 880 C C . ARG A 1 106 ? 5.719 -2.416 8.816 1.00 95.94 106 ARG A C 1
ATOM 882 O O . ARG A 1 106 ? 6.325 -2.737 7.792 1.00 95.94 106 ARG A O 1
ATOM 889 N N . LEU A 1 107 ? 5.625 -1.164 9.260 1.00 96.06 107 LEU A N 1
ATOM 890 C CA . LEU A 1 107 ? 6.199 -0.004 8.580 1.00 96.06 107 LEU A CA 1
ATOM 891 C C . LEU A 1 107 ? 7.727 -0.068 8.527 1.00 96.06 107 LEU A C 1
ATOM 893 O O . LEU A 1 107 ? 8.301 0.207 7.476 1.00 96.06 107 LEU A O 1
ATOM 897 N N . GLU A 1 108 ? 8.391 -0.504 9.598 1.00 95.88 108 GLU A N 1
ATOM 898 C CA . GLU A 1 108 ? 9.845 -0.716 9.606 1.00 95.88 108 GLU A CA 1
ATOM 899 C C . GLU A 1 108 ? 10.274 -1.725 8.531 1.00 95.88 108 GLU A C 1
ATOM 901 O O . GLU A 1 108 ? 11.173 -1.454 7.731 1.00 95.88 108 GLU A O 1
ATOM 906 N N . LYS A 1 109 ? 9.565 -2.855 8.419 1.00 96.31 109 LYS A N 1
ATOM 907 C CA . LYS A 1 109 ? 9.836 -3.860 7.375 1.00 96.31 109 LYS A CA 1
ATOM 908 C C . LYS A 1 109 ? 9.616 -3.318 5.964 1.00 96.31 109 LYS A C 1
ATOM 910 O O . LYS A 1 109 ? 10.324 -3.710 5.035 1.00 96.31 109 LYS A O 1
ATOM 915 N N . GLU A 1 110 ? 8.606 -2.478 5.760 1.00 95.31 110 GLU A N 1
ATOM 916 C CA . GLU A 1 110 ? 8.362 -1.836 4.465 1.00 95.31 110 GLU A CA 1
ATOM 917 C C . GLU A 1 110 ? 9.438 -0.804 4.131 1.00 95.31 110 GLU A C 1
ATOM 919 O O . GLU A 1 110 ? 9.934 -0.780 3.001 1.00 95.31 110 GLU A O 1
ATOM 924 N N . HIS A 1 111 ? 9.856 -0.016 5.117 1.00 95.81 111 HIS A N 1
ATOM 925 C CA . HIS A 1 111 ? 10.944 0.941 4.987 1.00 95.81 111 HIS A CA 1
ATOM 926 C C . HIS A 1 111 ? 12.259 0.253 4.589 1.00 95.81 111 HIS A C 1
ATOM 928 O O . HIS A 1 111 ? 12.918 0.685 3.639 1.00 95.81 111 HIS A O 1
ATOM 934 N N . ASP A 1 112 ? 12.608 -0.869 5.222 1.00 95.94 112 ASP A N 1
ATOM 935 C CA . ASP A 1 112 ? 13.809 -1.633 4.869 1.00 95.94 112 ASP A CA 1
ATOM 936 C C . ASP A 1 112 ? 13.748 -2.187 3.439 1.00 95.94 112 ASP A C 1
ATOM 938 O O . ASP A 1 112 ? 14.706 -2.060 2.670 1.00 95.94 112 ASP A O 1
ATOM 942 N N . LYS A 1 113 ? 12.587 -2.706 3.014 1.00 96.19 113 LYS A N 1
ATOM 943 C CA . LYS A 1 113 ? 12.378 -3.133 1.618 1.00 96.19 113 LYS A CA 1
ATOM 944 C C . LYS A 1 113 ? 12.554 -1.976 0.636 1.00 96.19 113 LYS A C 1
ATOM 946 O O . LYS A 1 113 ? 13.157 -2.156 -0.426 1.00 96.19 113 LYS A O 1
ATOM 951 N N . LEU A 1 114 ? 12.020 -0.797 0.957 1.00 95.69 114 LEU A N 1
ATOM 952 C CA . LEU A 1 114 ? 12.165 0.400 0.127 1.00 95.69 114 LEU A CA 1
ATOM 953 C C . LEU A 1 114 ? 13.632 0.827 0.026 1.00 95.69 114 LEU A C 1
ATOM 955 O O . LEU A 1 114 ? 14.101 1.128 -1.074 1.00 95.69 114 LEU A O 1
ATOM 959 N N . LYS A 1 115 ? 14.372 0.783 1.136 1.00 96.94 115 LYS A N 1
ATOM 960 C CA . LYS A 1 115 ? 15.806 1.082 1.181 1.00 96.94 115 LYS A CA 1
ATOM 961 C C . LYS A 1 115 ? 16.606 0.137 0.283 1.00 96.94 115 LYS A C 1
ATOM 963 O O . LYS A 1 115 ? 17.386 0.601 -0.551 1.00 96.94 115 LYS A O 1
ATOM 968 N N . ASP A 1 116 ? 16.343 -1.165 0.358 1.00 95.94 116 ASP A N 1
ATOM 969 C CA . ASP A 1 116 ? 16.980 -2.167 -0.503 1.00 95.94 116 ASP A CA 1
ATOM 970 C C . ASP A 1 116 ? 16.667 -1.954 -1.987 1.00 95.94 116 ASP A C 1
ATOM 972 O O . ASP A 1 116 ? 17.550 -2.046 -2.851 1.00 95.94 116 ASP A O 1
ATOM 976 N N . MET A 1 117 ? 15.407 -1.652 -2.313 1.00 95.88 117 MET A N 1
ATOM 977 C CA . MET A 1 117 ? 15.019 -1.319 -3.683 1.00 95.88 117 MET A CA 1
ATOM 978 C C . MET A 1 117 ? 15.718 -0.054 -4.178 1.00 95.88 117 MET A C 1
ATOM 980 O O . MET A 1 117 ? 16.146 -0.016 -5.335 1.00 95.88 117 MET A O 1
ATOM 984 N N . ASN A 1 118 ? 15.864 0.958 -3.324 1.00 96.88 118 ASN A N 1
ATOM 985 C CA . ASN A 1 118 ? 16.548 2.194 -3.674 1.00 96.88 118 ASN A CA 1
ATOM 986 C C . ASN A 1 118 ? 18.031 1.942 -3.980 1.00 96.88 118 ASN A C 1
ATOM 988 O O . ASN A 1 118 ? 18.518 2.348 -5.033 1.00 96.88 118 ASN A O 1
ATOM 992 N N . ILE A 1 119 ? 18.723 1.161 -3.143 1.00 96.12 119 ILE A N 1
ATOM 993 C CA . ILE A 1 119 ? 20.118 0.754 -3.383 1.00 96.12 119 ILE A CA 1
ATOM 994 C C . ILE A 1 119 ? 20.252 0.012 -4.723 1.00 96.12 119 ILE A C 1
ATOM 996 O O . ILE A 1 119 ? 21.173 0.276 -5.498 1.00 96.12 119 ILE A O 1
ATOM 1000 N N . LYS A 1 120 ? 19.325 -0.903 -5.042 1.00 96.00 120 LYS A N 1
ATOM 1001 C CA . LYS A 1 120 ? 19.329 -1.621 -6.331 1.00 96.00 120 LYS A CA 1
ATOM 1002 C C . LYS A 1 120 ? 19.128 -0.679 -7.520 1.00 96.00 120 LYS A C 1
ATOM 1004 O O . LYS A 1 120 ? 19.792 -0.850 -8.543 1.00 96.00 120 LYS A O 1
ATOM 1009 N N . LYS A 1 121 ? 18.227 0.302 -7.402 1.00 95.81 121 LYS A N 1
ATOM 1010 C CA . LYS A 1 121 ? 17.976 1.303 -8.451 1.00 95.81 121 LYS A CA 1
ATOM 1011 C C . LYS A 1 121 ? 19.174 2.232 -8.646 1.00 95.81 121 LYS A C 1
ATOM 1013 O O . LYS A 1 121 ? 19.562 2.436 -9.790 1.00 95.81 121 LYS A O 1
ATOM 1018 N N . MET A 1 122 ? 19.797 2.695 -7.563 1.00 95.81 122 MET A N 1
ATOM 1019 C CA . MET A 1 122 ? 21.030 3.493 -7.587 1.00 95.81 122 MET A CA 1
ATOM 1020 C C . MET A 1 122 ? 22.149 2.769 -8.344 1.00 95.81 122 MET A C 1
ATOM 1022 O O . MET A 1 122 ? 22.643 3.278 -9.344 1.00 95.81 122 MET A O 1
ATOM 1026 N N . LYS A 1 123 ? 22.448 1.514 -7.979 1.00 95.75 123 LYS A N 1
ATOM 1027 C CA . LYS A 1 123 ? 23.457 0.699 -8.684 1.00 95.75 123 LYS A CA 1
ATOM 1028 C C . LYS A 1 123 ? 23.138 0.493 -10.166 1.00 95.75 123 LYS A C 1
ATOM 1030 O O . LYS A 1 123 ? 24.038 0.356 -10.990 1.00 95.75 123 LYS A O 1
ATOM 1035 N N . ARG A 1 124 ? 21.853 0.403 -10.527 1.00 95.44 124 ARG A N 1
ATOM 1036 C CA . ARG A 1 124 ? 21.436 0.311 -11.934 1.00 95.44 124 ARG A CA 1
ATOM 1037 C C . ARG A 1 124 ? 21.651 1.638 -12.662 1.00 95.44 124 ARG A C 1
ATOM 1039 O O . ARG A 1 124 ? 22.076 1.606 -13.810 1.00 95.44 124 ARG A O 1
ATOM 1046 N N . ALA A 1 125 ? 21.360 2.763 -12.013 1.00 93.44 125 ALA A N 1
ATOM 1047 C CA . ALA A 1 125 ? 21.588 4.091 -12.569 1.00 93.44 125 ALA A CA 1
ATOM 1048 C C . ALA A 1 125 ? 23.080 4.331 -12.836 1.00 93.44 125 ALA A C 1
ATOM 1050 O O . ALA A 1 125 ? 23.423 4.697 -13.953 1.00 93.44 125 ALA A O 1
ATOM 1051 N N . GLU A 1 126 ? 23.957 3.997 -11.884 1.00 95.69 126 GLU A N 1
ATOM 1052 C CA . GLU A 1 126 ? 25.419 4.094 -12.045 1.00 95.69 126 GLU A CA 1
ATOM 1053 C C . GLU A 1 126 ? 25.918 3.316 -13.274 1.00 95.69 126 GLU A C 1
ATOM 1055 O O . GLU A 1 126 ? 26.661 3.845 -14.099 1.00 95.69 126 GLU A O 1
ATOM 1060 N N . LYS A 1 127 ? 25.453 2.071 -13.451 1.00 95.44 127 LYS A N 1
ATOM 1061 C CA . LYS A 1 127 ? 25.807 1.253 -14.624 1.00 95.44 127 LYS A CA 1
ATOM 1062 C C . LYS A 1 127 ? 25.327 1.864 -15.936 1.00 95.44 127 LYS A C 1
ATOM 1064 O O . LYS A 1 127 ? 26.048 1.833 -16.928 1.00 95.44 127 LYS A O 1
ATOM 1069 N N . LEU A 1 128 ? 24.101 2.387 -15.959 1.00 93.19 128 LEU A N 1
ATOM 1070 C CA . LEU A 1 128 ? 23.564 3.043 -17.150 1.00 93.19 128 LEU A CA 1
ATOM 1071 C C . LEU A 1 128 ? 24.357 4.307 -17.485 1.00 93.19 128 LEU A C 1
ATOM 1073 O O . LEU A 1 128 ? 24.630 4.552 -18.654 1.00 93.19 128 LEU A O 1
ATOM 1077 N N . GLU A 1 129 ? 24.773 5.070 -16.478 1.00 95.88 129 GLU A N 1
ATOM 1078 C CA . GLU A 1 129 ? 25.602 6.257 -16.665 1.00 95.88 129 GLU A CA 1
ATOM 1079 C C . GLU A 1 129 ? 26.980 5.906 -17.250 1.00 95.88 129 GLU A C 1
ATOM 1081 O O . GLU A 1 129 ? 27.465 6.581 -18.158 1.00 95.88 129 GLU A O 1
ATOM 1086 N N . GLU A 1 130 ? 27.592 4.808 -16.798 1.00 96.00 130 GLU A N 1
ATOM 1087 C CA . GLU A 1 130 ? 28.835 4.293 -17.380 1.00 96.00 130 GLU A CA 1
ATOM 1088 C C . GLU A 1 130 ? 28.648 3.877 -18.849 1.00 96.00 130 GLU A C 1
ATOM 1090 O O . GLU A 1 130 ? 29.457 4.235 -19.707 1.00 96.00 130 GLU A O 1
ATOM 1095 N N . MET A 1 131 ? 27.549 3.185 -19.171 1.00 92.38 131 MET A N 1
ATOM 1096 C CA . MET A 1 131 ? 27.223 2.814 -20.552 1.00 92.38 131 MET A CA 1
ATOM 1097 C C . MET A 1 131 ? 27.009 4.036 -21.451 1.00 92.38 131 MET A C 1
ATOM 1099 O O . MET A 1 131 ? 27.493 4.038 -22.583 1.00 92.38 131 MET A O 1
ATOM 1103 N N . ILE A 1 132 ? 26.327 5.072 -20.954 1.00 94.12 132 ILE A N 1
ATOM 1104 C CA . ILE A 1 132 ? 26.125 6.333 -21.682 1.00 94.12 132 ILE A CA 1
ATOM 1105 C C . ILE A 1 132 ? 27.479 6.978 -21.985 1.00 94.12 132 ILE A C 1
ATOM 1107 O O . ILE A 1 132 ? 27.750 7.294 -23.140 1.00 94.12 132 ILE A O 1
ATOM 1111 N N . LYS A 1 133 ? 28.380 7.071 -20.998 1.00 95.75 133 LYS A N 1
ATOM 1112 C CA . LYS A 1 133 ? 29.736 7.618 -21.202 1.00 95.75 133 LYS A CA 1
ATOM 1113 C C . LYS A 1 133 ? 30.524 6.849 -22.266 1.00 95.75 133 LYS A C 1
ATOM 1115 O O . LYS A 1 133 ? 31.279 7.451 -23.028 1.00 95.75 133 LYS A O 1
ATOM 1120 N N . ILE A 1 134 ? 30.372 5.524 -22.333 1.00 94.31 134 ILE A N 1
ATOM 1121 C CA . ILE A 1 134 ? 31.000 4.702 -23.380 1.00 94.31 134 ILE A CA 1
ATOM 1122 C C . ILE A 1 134 ? 30.388 5.011 -24.753 1.00 94.31 134 ILE A C 1
ATOM 1124 O O . ILE A 1 134 ? 31.126 5.203 -25.717 1.00 94.31 134 ILE A O 1
ATOM 1128 N N . GLN A 1 135 ? 29.059 5.087 -24.850 1.00 92.75 135 GLN A N 1
ATOM 1129 C CA . GLN A 1 135 ? 28.372 5.409 -26.104 1.00 92.75 135 GLN A CA 1
ATOM 1130 C C . GLN A 1 135 ? 28.729 6.808 -26.614 1.00 92.75 135 GLN A C 1
ATOM 1132 O O . GLN A 1 135 ? 29.007 6.965 -27.797 1.00 92.75 135 GLN A O 1
ATOM 1137 N N . GLU A 1 136 ? 28.807 7.804 -25.733 1.00 94.38 136 GLU A N 1
ATOM 1138 C CA . GLU A 1 136 ? 29.239 9.161 -26.084 1.00 94.38 136 GLU A CA 1
ATOM 1139 C C . GLU A 1 136 ? 30.668 9.197 -26.641 1.00 94.38 136 GLU A C 1
ATOM 1141 O O . GLU A 1 136 ? 30.947 9.953 -27.571 1.00 94.38 136 GLU A O 1
ATOM 1146 N N . LYS A 1 137 ? 31.586 8.381 -26.102 1.00 94.62 137 LYS A N 1
ATOM 1147 C CA . LYS A 1 137 ? 32.949 8.255 -26.648 1.00 94.62 137 LYS A CA 1
ATOM 1148 C C . LYS A 1 137 ? 32.946 7.639 -28.045 1.00 94.62 137 LYS A C 1
ATOM 1150 O O . LYS A 1 137 ? 33.591 8.187 -28.931 1.00 94.62 137 LYS A O 1
ATOM 1155 N N . LEU A 1 138 ? 32.188 6.560 -28.247 1.00 93.44 138 LEU A N 1
ATOM 1156 C CA . LEU A 1 138 ? 32.064 5.901 -29.551 1.00 93.44 138 LEU A CA 1
ATOM 1157 C C . LEU A 1 138 ? 31.456 6.830 -30.606 1.00 93.44 138 LEU A C 1
ATOM 1159 O O . LEU A 1 138 ? 31.941 6.871 -31.730 1.00 93.44 138 LEU A O 1
ATOM 1163 N N . ILE A 1 139 ? 30.430 7.607 -30.244 1.00 92.38 139 ILE A N 1
ATOM 1164 C CA . ILE A 1 139 ? 29.843 8.613 -31.140 1.00 92.38 139 ILE A CA 1
ATOM 1165 C C . ILE A 1 139 ? 30.909 9.633 -31.550 1.00 92.38 139 ILE A C 1
ATOM 1167 O O . ILE A 1 139 ? 31.085 9.871 -32.739 1.00 92.38 139 ILE A O 1
ATOM 1171 N N . LYS A 1 140 ? 31.683 10.165 -30.595 1.00 93.50 140 LYS A N 1
ATOM 1172 C CA . LYS A 1 140 ? 32.768 11.117 -30.890 1.00 93.50 140 LYS A CA 1
ATOM 1173 C C . LYS A 1 140 ? 33.868 10.527 -31.776 1.00 93.50 140 LYS A C 1
ATOM 1175 O O . LYS A 1 140 ? 34.462 11.254 -32.566 1.00 93.50 140 LYS A O 1
ATOM 1180 N N . GLU A 1 141 ? 34.193 9.246 -31.621 1.00 93.00 141 GLU A N 1
ATOM 1181 C CA . GLU A 1 141 ? 35.156 8.552 -32.487 1.00 93.00 141 GLU A CA 1
ATOM 1182 C C . GLU A 1 141 ? 34.609 8.392 -33.909 1.00 93.00 141 GLU A C 1
ATOM 1184 O O . GLU A 1 141 ? 35.288 8.778 -34.858 1.00 93.00 141 GLU A O 1
ATOM 1189 N N . LEU A 1 142 ? 33.358 7.945 -34.056 1.00 89.81 142 LEU A N 1
ATOM 1190 C CA . LEU A 1 142 ? 32.697 7.828 -35.360 1.00 89.81 142 LEU A CA 1
ATOM 1191 C C . LEU A 1 142 ? 32.545 9.185 -36.060 1.00 89.81 142 LEU A C 1
ATOM 1193 O O . LEU A 1 142 ? 32.754 9.278 -37.265 1.00 89.81 142 LEU A O 1
ATOM 1197 N N . GLU A 1 143 ? 32.224 10.249 -35.322 1.00 90.44 143 GLU A N 1
ATOM 1198 C CA . GLU A 1 143 ? 32.169 11.615 -35.856 1.00 90.44 143 GLU A CA 1
ATOM 1199 C C . GLU A 1 143 ? 33.539 12.075 -36.376 1.00 90.44 143 GLU A C 1
ATOM 1201 O O . GLU A 1 143 ? 33.618 12.691 -37.438 1.00 90.44 143 GLU A O 1
ATOM 1206 N N . LYS A 1 144 ? 34.634 11.743 -35.676 1.00 89.94 144 LYS A N 1
ATOM 1207 C CA . LYS A 1 144 ? 35.998 12.030 -36.151 1.00 89.94 144 LYS A CA 1
ATOM 1208 C C . LYS A 1 144 ? 36.343 11.241 -37.411 1.00 89.94 144 LYS A C 1
ATOM 1210 O O . LYS A 1 144 ? 36.880 11.825 -38.347 1.00 89.94 144 LYS A O 1
ATOM 1215 N N . GLU A 1 145 ? 36.035 9.946 -37.448 1.00 85.19 145 GLU A N 1
ATOM 1216 C CA . GLU A 1 145 ? 36.271 9.105 -38.628 1.00 85.19 145 GLU A CA 1
ATOM 1217 C C . GLU A 1 145 ? 35.486 9.608 -39.844 1.00 85.19 145 GLU A C 1
ATOM 1219 O O . GLU A 1 145 ? 36.046 9.714 -40.935 1.00 85.19 145 GLU A O 1
ATOM 1224 N N . LEU A 1 146 ? 34.222 10.001 -39.653 1.00 83.25 146 LEU A N 1
ATOM 1225 C CA . LEU A 1 146 ? 33.393 10.585 -40.707 1.00 83.25 146 LEU A CA 1
ATOM 1226 C C . LEU A 1 146 ? 34.021 11.869 -41.273 1.00 83.25 146 LEU A C 1
ATOM 1228 O O . LEU A 1 146 ? 34.075 12.039 -42.489 1.00 83.25 146 LEU A O 1
ATOM 1232 N N . MET A 1 147 ? 34.547 12.743 -40.408 1.00 75.75 147 MET A N 1
ATOM 1233 C CA . MET A 1 147 ? 35.231 13.978 -40.822 1.00 75.75 147 MET A CA 1
ATOM 1234 C C . MET A 1 147 ? 36.529 13.707 -41.598 1.00 75.75 147 MET A C 1
ATOM 1236 O O . MET A 1 147 ? 36.907 14.504 -42.451 1.00 75.75 147 MET A O 1
ATOM 1240 N N . CYS A 1 148 ? 37.211 12.586 -41.345 1.00 70.44 148 CYS A N 1
ATOM 1241 C CA . CYS A 1 148 ? 38.389 12.174 -42.116 1.00 70.44 148 CYS A CA 1
ATOM 1242 C C . CYS A 1 148 ? 38.040 11.553 -43.481 1.00 70.44 148 CYS A C 1
ATOM 1244 O O . CYS A 1 148 ? 38.895 11.518 -44.365 1.00 70.44 148 CYS A O 1
ATOM 1246 N N . LEU A 1 149 ? 36.808 11.064 -43.660 1.00 64.56 149 LEU A N 1
ATOM 1247 C CA . LEU A 1 149 ? 36.345 10.393 -44.878 1.00 64.56 149 LEU A CA 1
ATOM 1248 C C . LEU A 1 149 ? 35.718 11.335 -45.921 1.00 64.56 149 LEU A C 1
ATOM 1250 O O . LEU A 1 149 ? 35.442 10.876 -47.029 1.00 64.56 149 LEU A O 1
ATOM 1254 N N . ASP A 1 150 ? 35.541 12.629 -45.627 1.00 51.16 150 ASP A N 1
ATOM 1255 C CA . ASP A 1 150 ? 35.054 13.620 -46.602 1.00 51.16 150 ASP A CA 1
ATOM 1256 C C . ASP A 1 150 ? 36.123 14.651 -47.029 1.00 51.16 150 ASP A C 1
ATOM 1258 O O . ASP A 1 150 ? 36.091 15.807 -46.605 1.00 51.16 150 ASP A O 1
ATOM 1262 N N . PRO A 1 151 ? 37.074 14.287 -47.913 1.00 52.44 151 PRO A N 1
ATOM 1263 C CA . PRO A 1 151 ? 37.894 15.263 -48.619 1.00 52.44 151 PRO A CA 1
ATOM 1264 C C . PRO A 1 151 ? 37.319 15.643 -50.000 1.00 52.44 151 PRO A C 1
ATOM 1266 O O . PRO A 1 151 ? 38.088 16.008 -50.888 1.00 52.44 151 PRO A O 1
ATOM 1269 N N . SER A 1 152 ? 36.009 15.524 -50.279 1.00 52.25 152 SER A N 1
ATOM 1270 C CA . SER A 1 152 ? 35.525 15.636 -51.676 1.00 52.25 152 SER A CA 1
ATOM 1271 C C . SER A 1 152 ? 34.140 16.251 -51.877 1.00 52.25 152 SER A C 1
ATOM 1273 O O . SER A 1 152 ? 33.353 15.792 -52.708 1.00 52.25 152 SER A O 1
ATOM 1275 N N . ARG A 1 153 ? 33.872 17.387 -51.229 1.00 47.12 153 ARG A N 1
ATOM 1276 C CA . ARG A 1 153 ? 32.797 18.296 -51.661 1.00 47.12 153 ARG A CA 1
ATOM 1277 C C . ARG A 1 153 ? 33.229 19.755 -51.747 1.00 47.12 153 ARG A C 1
ATOM 1279 O O . ARG A 1 153 ? 32.534 20.637 -51.260 1.00 47.12 153 ARG A O 1
ATOM 1286 N N . HIS A 1 154 ? 34.325 20.037 -52.447 1.00 43.56 154 HIS A N 1
ATOM 1287 C CA . HIS A 1 154 ? 34.509 21.340 -53.092 1.00 43.56 154 HIS A CA 1
ATOM 1288 C C . HIS A 1 154 ? 35.032 21.172 -54.520 1.00 43.56 154 HIS A C 1
ATOM 1290 O O . HIS A 1 154 ? 35.700 20.202 -54.857 1.00 43.56 154 HIS A O 1
ATOM 1296 N N . HIS A 1 155 ? 34.566 22.075 -55.371 1.00 39.62 155 HIS A N 1
ATOM 1297 C CA . HIS A 1 155 ? 34.401 21.938 -56.807 1.00 39.62 155 HIS A CA 1
ATOM 1298 C C . HIS A 1 155 ? 35.644 21.602 -57.641 1.00 39.62 155 HIS A C 1
ATOM 1300 O O . HIS A 1 155 ? 36.767 22.005 -57.360 1.00 39.62 155 HIS A O 1
ATOM 1306 N N . GLN A 1 156 ? 35.337 20.925 -58.750 1.00 46.69 156 GLN A N 1
ATOM 1307 C CA . GLN A 1 156 ? 36.109 20.788 -59.978 1.00 46.69 156 GLN A CA 1
ATOM 1308 C C . GLN A 1 156 ? 36.873 22.067 -60.359 1.00 46.69 156 GLN A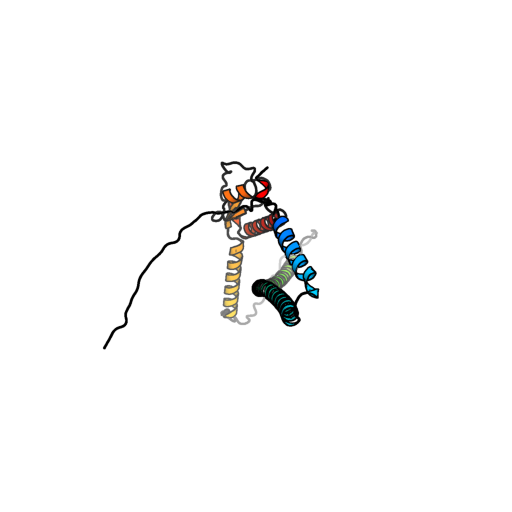 C 1
ATOM 1310 O O . GLN A 1 156 ? 36.268 23.122 -60.531 1.00 46.69 156 GLN A O 1
ATOM 1315 N N . SER A 1 157 ? 38.164 21.930 -60.653 1.00 38.44 157 SER A N 1
ATOM 1316 C CA . SER A 1 157 ? 38.763 22.619 -61.796 1.00 38.44 157 SER A CA 1
ATOM 1317 C C . SER A 1 157 ? 40.013 21.875 -62.260 1.00 38.44 157 SER A C 1
ATOM 1319 O O . SER A 1 157 ? 40.958 21.685 -61.504 1.00 38.44 157 SER A O 1
ATOM 1321 N N . SER A 1 158 ? 39.922 21.403 -63.503 1.00 46.78 158 SER A N 1
ATOM 1322 C CA . SER A 1 158 ? 40.976 21.160 -64.490 1.00 46.78 158 SER A CA 1
ATOM 1323 C C . SER A 1 158 ? 42.435 21.237 -64.010 1.00 46.78 158 SER A C 1
ATOM 1325 O O . SER A 1 158 ? 42.914 22.309 -63.654 1.00 46.78 158 SER A O 1
ATOM 1327 N N . ALA A 1 159 ? 43.193 20.148 -64.163 1.00 40.28 159 ALA A N 1
ATOM 1328 C CA . ALA A 1 159 ? 44.121 20.001 -65.292 1.00 40.28 159 ALA A CA 1
ATOM 1329 C C . ALA A 1 159 ? 45.225 18.949 -65.027 1.00 40.28 159 ALA A C 1
ATOM 1331 O O . ALA A 1 159 ? 45.763 18.832 -63.933 1.00 40.28 159 ALA A O 1
ATOM 1332 N N . VAL A 1 160 ? 45.616 18.303 -66.130 1.00 37.81 160 VAL A N 1
ATOM 1333 C CA . VAL A 1 160 ? 46.920 17.677 -66.425 1.00 37.81 160 VAL A CA 1
ATOM 1334 C C . VAL A 1 160 ? 47.170 16.230 -65.958 1.00 37.81 160 VAL A C 1
ATOM 1336 O O . VAL A 1 160 ? 47.293 15.901 -6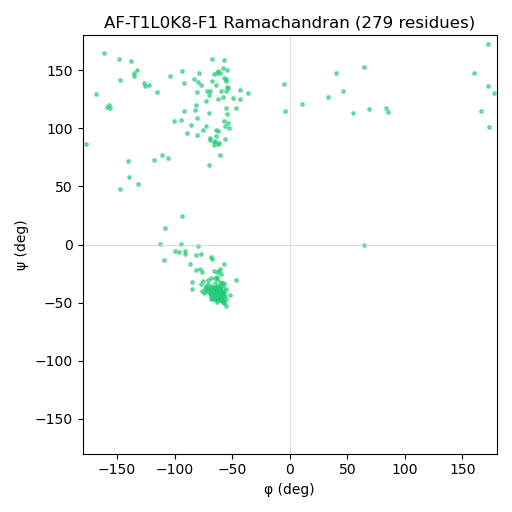4.785 1.00 37.81 160 VAL A O 1
ATOM 1339 N N . MET A 1 161 ? 47.317 15.382 -66.981 1.00 44.31 161 MET A N 1
ATOM 1340 C CA . MET A 1 161 ? 47.865 14.025 -66.997 1.00 44.31 161 MET A CA 1
ATOM 1341 C C . MET A 1 161 ? 49.286 13.933 -66.423 1.00 44.31 161 MET A C 1
ATOM 1343 O O . MET A 1 161 ? 50.142 14.722 -66.814 1.00 44.31 161 MET A O 1
ATOM 1347 N N . ASN A 1 162 ? 49.584 12.865 -65.672 1.00 37.22 162 ASN A N 1
ATOM 1348 C CA . ASN A 1 162 ? 50.858 12.148 -65.819 1.00 37.22 162 ASN A CA 1
ATOM 1349 C C . ASN A 1 162 ? 50.763 10.703 -65.269 1.00 37.22 162 ASN A C 1
ATOM 1351 O O . ASN A 1 162 ? 50.510 10.538 -64.074 1.00 37.22 162 ASN A O 1
ATOM 1355 N N . PRO A 1 163 ? 50.960 9.645 -66.081 1.00 50.59 163 PRO A N 1
ATOM 1356 C CA . PRO A 1 163 ? 51.023 8.272 -65.604 1.00 50.59 163 PRO A CA 1
ATOM 1357 C C . PRO A 1 163 ? 52.484 7.822 -65.513 1.00 50.59 163 PRO A C 1
ATOM 1359 O O . PRO A 1 163 ? 53.102 7.571 -66.538 1.00 50.59 163 PRO A O 1
ATOM 1362 N N . GLN A 1 164 ? 53.025 7.711 -64.300 1.00 48.50 164 GLN A N 1
ATOM 1363 C CA . GLN A 1 164 ? 54.102 6.788 -63.900 1.00 48.50 164 GLN A CA 1
ATOM 1364 C C . GLN A 1 164 ? 54.642 7.241 -62.547 1.00 48.50 164 GLN A C 1
ATOM 1366 O O . GLN A 1 164 ? 55.193 8.324 -62.453 1.00 48.50 164 GLN A O 1
ATOM 1371 N N . PHE A 1 165 ? 54.453 6.416 -61.520 1.00 42.09 165 PHE A N 1
ATOM 1372 C CA . PHE A 1 165 ? 55.405 6.100 -60.449 1.00 42.09 165 PHE A CA 1
ATOM 1373 C C . PHE A 1 165 ? 54.634 5.247 -59.436 1.00 42.09 165 PHE A C 1
ATOM 1375 O O . PHE A 1 165 ? 53.842 5.756 -58.651 1.00 42.09 165 PHE A O 1
ATOM 1382 N N . ILE A 1 166 ? 54.836 3.930 -59.485 1.00 42.72 166 ILE A N 1
ATOM 1383 C CA . ILE A 1 166 ? 54.536 3.037 -58.363 1.00 42.72 166 ILE A CA 1
ATOM 1384 C C . ILE A 1 166 ? 55.854 2.901 -57.599 1.00 42.72 166 ILE A C 1
ATOM 1386 O O . ILE A 1 166 ? 56.758 2.229 -58.100 1.00 42.72 166 ILE A O 1
ATOM 1390 N N . PRO A 1 167 ? 56.023 3.502 -56.411 1.00 42.94 167 PRO A N 1
ATOM 1391 C CA . PRO A 1 167 ? 57.042 3.049 -55.489 1.00 42.94 167 PRO A CA 1
ATOM 1392 C C . PRO A 1 167 ? 56.471 1.847 -54.735 1.00 42.94 167 PRO A C 1
ATOM 1394 O O . PRO A 1 167 ? 55.498 1.967 -53.993 1.00 42.94 167 PRO A O 1
ATOM 1397 N N . ASN A 1 168 ? 57.089 0.685 -54.942 1.00 41.34 168 ASN A N 1
ATOM 1398 C CA . ASN A 1 168 ? 56.952 -0.481 -54.071 1.00 41.34 168 ASN A CA 1
ATOM 1399 C C . ASN A 1 168 ? 57.015 -0.052 -52.593 1.00 41.34 168 ASN A C 1
ATOM 1401 O O . ASN A 1 168 ? 58.038 0.518 -52.193 1.00 41.34 168 ASN A O 1
ATOM 1405 N N . PRO A 1 169 ? 56.025 -0.380 -51.745 1.00 47.44 169 PRO A N 1
ATOM 1406 C CA . PRO A 1 169 ? 56.275 -0.401 -50.319 1.00 47.44 169 PRO A CA 1
ATOM 1407 C C . PRO A 1 169 ? 57.194 -1.594 -50.055 1.00 47.44 169 PRO A C 1
ATOM 1409 O O . PRO A 1 169 ? 56.830 -2.750 -50.265 1.00 47.44 169 PRO A O 1
ATOM 1412 N N . LYS A 1 170 ? 58.430 -1.305 -49.645 1.00 39.38 170 LYS A N 1
ATOM 1413 C CA . LYS A 1 170 ? 59.338 -2.310 -49.099 1.00 39.38 170 LYS A CA 1
ATOM 1414 C C . LYS A 1 170 ? 58.623 -3.003 -47.937 1.00 39.38 170 LYS A C 1
ATOM 1416 O O . LYS A 1 170 ? 58.373 -2.386 -46.907 1.00 39.38 170 LYS A O 1
ATOM 1421 N N . CYS A 1 171 ? 58.301 -4.280 -48.119 1.00 40.88 171 CYS A N 1
ATOM 1422 C CA . CYS A 1 171 ? 58.071 -5.198 -47.017 1.00 40.88 171 CYS A CA 1
ATOM 1423 C C . CYS A 1 171 ? 59.393 -5.346 -46.261 1.00 40.88 171 CYS A C 1
ATOM 1425 O O . CYS A 1 171 ? 60.269 -6.101 -46.680 1.00 40.88 171 CYS A O 1
ATOM 1427 N N . GLU A 1 172 ? 59.545 -4.614 -45.162 1.00 38.56 172 GLU A N 1
ATOM 1428 C CA . GLU A 1 172 ? 60.459 -5.034 -44.111 1.00 38.56 172 GLU A CA 1
ATOM 1429 C C . GLU A 1 172 ? 59.748 -6.093 -43.274 1.00 38.56 172 GLU A C 1
ATOM 1431 O O . GLU A 1 172 ? 58.765 -5.849 -42.575 1.00 38.56 172 GLU A O 1
ATOM 1436 N N . THR A 1 173 ? 60.240 -7.314 -43.438 1.00 49.41 173 THR A N 1
ATOM 1437 C CA . THR A 1 173 ? 59.902 -8.514 -42.689 1.00 49.41 173 THR A CA 1
ATOM 1438 C C . THR A 1 173 ? 60.249 -8.310 -41.212 1.00 49.41 173 THR A C 1
ATOM 1440 O O . THR A 1 173 ? 61.341 -8.644 -40.764 1.00 49.41 173 THR A O 1
ATOM 1443 N N . GLY A 1 174 ? 59.317 -7.745 -40.447 1.00 38.75 174 GLY A N 1
ATOM 1444 C CA . GLY A 1 174 ? 59.314 -7.783 -38.988 1.00 38.75 174 GLY A CA 1
ATOM 1445 C C . GLY A 1 174 ? 58.500 -8.982 -38.510 1.00 38.75 174 GLY A C 1
ATOM 1446 O O . GLY A 1 174 ? 57.307 -9.055 -38.783 1.00 38.75 174 GLY A O 1
ATOM 1447 N N . ALA A 1 175 ? 59.188 -9.928 -37.869 1.00 39.44 175 ALA A N 1
ATOM 1448 C CA . ALA A 1 175 ? 58.714 -11.127 -37.177 1.00 39.44 175 ALA A CA 1
ATOM 1449 C C . ALA A 1 175 ? 57.186 -11.325 -37.080 1.00 39.44 175 ALA A C 1
ATOM 1451 O O . ALA A 1 175 ? 56.473 -10.617 -36.371 1.00 39.44 175 ALA A O 1
ATOM 1452 N N . SER A 1 176 ? 56.711 -12.384 -37.740 1.00 45.00 176 SER A N 1
ATOM 1453 C CA . SER A 1 176 ? 55.431 -13.014 -37.435 1.00 45.00 176 SER A CA 1
ATOM 1454 C C . SER A 1 176 ? 55.456 -13.562 -36.010 1.00 45.00 176 SER A C 1
ATOM 1456 O O . SER A 1 176 ? 55.927 -14.671 -35.778 1.00 45.00 176 SER A O 1
ATOM 1458 N N . ASP A 1 177 ? 54.912 -12.798 -35.070 1.00 41.31 177 ASP A N 1
ATOM 1459 C CA . ASP A 1 177 ? 54.452 -13.344 -33.802 1.00 41.31 177 ASP A CA 1
ATOM 1460 C C . ASP A 1 177 ? 53.068 -13.950 -34.057 1.00 41.31 177 ASP A C 1
ATOM 1462 O O . ASP A 1 177 ? 52.038 -13.270 -34.065 1.00 41.31 177 ASP A O 1
ATOM 1466 N N . SER A 1 178 ? 53.037 -15.253 -34.341 1.00 46.50 178 SER A N 1
ATOM 1467 C CA . SER A 1 178 ? 51.809 -16.045 -34.345 1.00 46.50 178 SER A CA 1
ATOM 1468 C C . SER A 1 178 ? 51.323 -16.209 -32.904 1.00 46.50 178 SER A C 1
ATOM 1470 O O . SER A 1 178 ? 51.361 -17.294 -32.324 1.00 46.50 178 SER A O 1
ATOM 1472 N N . GLY A 1 179 ? 50.877 -15.107 -32.307 1.00 37.88 179 GLY A N 1
ATOM 1473 C CA . GLY A 1 179 ? 50.133 -15.112 -31.066 1.00 37.88 179 GLY A CA 1
ATOM 1474 C C . GLY A 1 179 ? 48.762 -15.709 -31.337 1.00 37.88 179 GLY A C 1
ATOM 1475 O O . GLY A 1 179 ? 47.820 -15.001 -31.684 1.00 37.88 179 GLY A O 1
ATOM 1476 N N . THR A 1 180 ? 48.618 -17.023 -31.168 1.00 46.28 180 THR A N 1
ATOM 1477 C CA . THR A 1 180 ? 47.317 -17.607 -30.835 1.00 46.28 180 THR A CA 1
ATOM 1478 C C . THR A 1 180 ? 46.801 -16.866 -29.609 1.00 46.28 180 THR A C 1
ATOM 1480 O O . THR A 1 180 ? 47.255 -17.111 -28.491 1.00 46.28 180 THR A O 1
ATOM 1483 N N . VAL A 1 181 ? 45.888 -15.914 -29.830 1.00 50.88 181 VAL A N 1
ATOM 1484 C CA . VAL A 1 181 ? 45.218 -15.155 -28.776 1.00 50.88 181 VAL A CA 1
ATOM 1485 C C . VAL A 1 181 ? 44.356 -16.143 -28.003 1.00 50.88 181 VAL A C 1
ATOM 1487 O O . VAL A 1 181 ? 43.179 -16.365 -28.297 1.00 50.88 181 VAL A O 1
ATOM 1490 N N . ASN A 1 182 ? 44.963 -16.766 -26.998 1.00 52.28 182 ASN A N 1
ATOM 1491 C CA . ASN A 1 182 ? 44.250 -17.360 -25.888 1.00 52.28 182 ASN A CA 1
ATOM 1492 C C . ASN A 1 182 ? 43.518 -16.212 -25.193 1.00 52.28 182 ASN A C 1
ATOM 1494 O O . ASN A 1 182 ? 44.050 -15.597 -24.272 1.00 52.28 182 ASN A O 1
ATOM 1498 N N . LYS A 1 183 ? 42.308 -15.900 -25.684 1.00 53.62 183 LYS A N 1
ATOM 1499 C CA . LYS A 1 183 ? 41.392 -14.950 -25.047 1.00 53.62 183 LYS A CA 1
ATOM 1500 C C . LYS A 1 183 ? 41.350 -15.295 -23.572 1.00 53.62 183 LYS A C 1
ATOM 1502 O O . LYS A 1 183 ? 40.979 -16.423 -23.216 1.00 53.62 183 LYS A O 1
ATOM 1507 N N . SER A 1 184 ? 41.793 -14.349 -22.752 1.00 59.31 184 SER A N 1
ATOM 1508 C CA . SER A 1 184 ? 41.936 -14.540 -21.318 1.00 59.31 184 SER A CA 1
ATOM 1509 C C . SER A 1 184 ? 40.603 -15.022 -20.738 1.00 59.31 184 SER A C 1
ATOM 1511 O O . SER A 1 184 ? 39.518 -14.723 -21.254 1.00 59.31 184 SER A O 1
ATOM 1513 N N . SER A 1 185 ? 40.662 -15.808 -19.661 1.00 61.12 185 SER A N 1
ATOM 1514 C CA . SER A 1 185 ? 39.470 -16.285 -18.937 1.00 61.12 185 SER A CA 1
ATOM 1515 C C . SER A 1 185 ? 38.469 -15.146 -18.666 1.00 61.12 185 SER A C 1
ATOM 1517 O O . SER A 1 185 ? 37.252 -15.356 -18.671 1.00 61.12 185 SER A O 1
ATOM 1519 N N . ASP A 1 186 ? 38.975 -13.926 -18.495 1.00 62.06 186 ASP A N 1
ATOM 1520 C CA . ASP A 1 186 ? 38.189 -12.749 -18.159 1.00 62.06 186 ASP A CA 1
ATOM 1521 C C . ASP A 1 186 ? 37.428 -12.167 -19.353 1.00 62.06 186 ASP A C 1
ATOM 1523 O O . ASP A 1 186 ? 36.271 -11.777 -19.187 1.00 62.06 186 ASP A O 1
ATOM 1527 N N . GLU A 1 187 ? 37.971 -12.229 -20.572 1.00 65.38 187 GLU A N 1
ATOM 1528 C CA . GLU A 1 187 ? 37.243 -11.852 -21.792 1.00 65.38 187 GLU A CA 1
ATOM 1529 C C . GLU A 1 187 ? 36.091 -12.817 -22.093 1.00 65.38 187 GLU A C 1
ATOM 1531 O O . GLU A 1 187 ? 34.985 -12.392 -22.439 1.00 65.38 187 GLU A O 1
ATOM 1536 N N . LYS A 1 188 ? 36.297 -14.126 -21.887 1.00 69.06 188 LYS A N 1
ATOM 1537 C CA . LYS A 1 188 ? 35.221 -15.126 -22.020 1.00 69.06 188 LYS A CA 1
ATOM 1538 C C . LYS A 1 188 ? 34.133 -14.922 -20.961 1.00 69.06 188 LYS A C 1
ATOM 1540 O O . LYS A 1 188 ? 32.945 -15.029 -21.273 1.00 69.06 188 LYS A O 1
ATOM 1545 N N . LYS A 1 189 ? 34.505 -14.576 -19.722 1.00 70.00 189 LYS A N 1
ATOM 1546 C CA . LYS A 1 189 ? 33.549 -14.224 -18.653 1.00 70.00 189 LYS A CA 1
ATOM 1547 C C . LYS A 1 189 ? 32.820 -12.907 -18.932 1.00 70.00 189 LYS A C 1
ATOM 1549 O O . LYS A 1 189 ? 31.642 -12.796 -18.594 1.00 70.00 189 LYS A O 1
ATOM 1554 N N . ALA A 1 190 ? 33.482 -11.922 -19.536 1.00 75.50 190 ALA A N 1
ATOM 1555 C CA . ALA A 1 190 ? 32.874 -10.655 -19.939 1.00 75.50 190 ALA A CA 1
ATOM 1556 C C . ALA A 1 190 ? 31.873 -10.854 -21.085 1.00 75.50 190 ALA A C 1
ATOM 1558 O O . ALA A 1 190 ? 30.756 -10.344 -21.017 1.00 75.50 190 ALA A O 1
ATOM 1559 N N . LEU A 1 191 ? 32.217 -11.676 -22.081 1.00 69.00 191 LEU A N 1
ATOM 1560 C CA . LEU A 1 191 ? 31.305 -12.053 -23.159 1.00 69.00 191 LEU A CA 1
ATOM 1561 C C . LEU A 1 191 ? 30.088 -12.821 -22.621 1.00 69.00 191 LEU A C 1
ATOM 1563 O O . LEU A 1 191 ? 28.957 -12.498 -22.973 1.00 69.00 191 LEU A O 1
ATOM 1567 N N . LYS A 1 192 ? 30.293 -13.769 -21.695 1.00 71.06 192 LYS A N 1
ATOM 1568 C CA . LYS A 1 192 ? 29.199 -14.505 -21.038 1.00 71.06 192 LYS A CA 1
ATOM 1569 C C . LYS A 1 192 ? 28.278 -13.576 -20.236 1.00 71.06 192 LYS A C 1
ATOM 1571 O O . LYS A 1 192 ? 27.062 -13.737 -20.296 1.00 71.06 192 LYS A O 1
ATOM 1576 N N . ARG A 1 193 ? 28.831 -12.569 -19.543 1.00 72.31 193 ARG A N 1
ATOM 1577 C CA . ARG A 1 193 ? 28.057 -11.519 -18.852 1.00 72.31 193 ARG A CA 1
ATOM 1578 C C . ARG A 1 193 ? 27.263 -10.644 -19.826 1.00 72.31 193 ARG A C 1
ATOM 1580 O O . ARG A 1 193 ? 26.070 -10.477 -19.609 1.00 72.31 193 ARG A O 1
ATOM 1587 N N . LYS A 1 194 ? 27.872 -10.181 -20.923 1.00 70.88 194 LYS A N 1
ATOM 1588 C CA . LYS A 1 194 ? 27.174 -9.421 -21.977 1.00 70.88 194 LYS A CA 1
ATOM 1589 C C . LYS A 1 194 ? 26.049 -10.231 -22.624 1.00 70.88 194 LYS A C 1
ATOM 1591 O O . LYS A 1 194 ? 24.969 -9.703 -22.848 1.00 70.88 194 LYS A O 1
ATOM 1596 N N . MET A 1 195 ? 26.256 -11.524 -22.881 1.00 62.91 195 MET A N 1
ATOM 1597 C CA . MET A 1 195 ? 25.202 -12.393 -23.418 1.00 62.91 195 MET A CA 1
ATOM 1598 C C . MET A 1 195 ? 24.039 -12.586 -22.433 1.00 62.91 195 MET A C 1
ATOM 1600 O O . MET A 1 195 ? 22.885 -12.572 -22.853 1.00 62.91 195 MET A O 1
ATOM 1604 N N . LEU A 1 196 ? 24.322 -12.713 -21.131 1.00 58.81 196 LEU A N 1
ATOM 1605 C CA . LEU A 1 196 ? 23.306 -12.750 -20.068 1.00 58.81 196 LEU A CA 1
ATOM 1606 C C . LEU A 1 196 ? 22.552 -11.419 -19.931 1.00 58.81 196 LEU A C 1
ATOM 1608 O O . LEU A 1 196 ? 21.344 -11.415 -19.719 1.00 58.81 196 LEU A O 1
ATOM 1612 N N . GLU A 1 197 ? 23.239 -10.293 -20.094 1.00 61.38 197 GLU A N 1
ATOM 1613 C CA . GLU A 1 197 ? 22.643 -8.956 -20.068 1.00 61.38 197 GLU A CA 1
ATOM 1614 C C . GLU A 1 197 ? 21.734 -8.713 -21.281 1.00 61.38 197 GLU A C 1
ATOM 1616 O O . GLU A 1 197 ? 20.587 -8.294 -21.111 1.00 61.38 197 GLU A O 1
ATOM 1621 N N . ILE A 1 198 ? 22.176 -9.103 -22.482 1.00 57.44 198 ILE A N 1
ATOM 1622 C CA . ILE A 1 198 ? 21.355 -9.123 -23.703 1.00 57.44 198 ILE A CA 1
ATOM 1623 C C . ILE A 1 198 ? 20.139 -10.044 -23.514 1.00 57.44 198 ILE A C 1
ATOM 1625 O O . ILE A 1 198 ? 19.026 -9.676 -23.890 1.00 57.44 198 ILE A O 1
ATOM 1629 N N . ALA A 1 199 ? 20.309 -11.211 -22.883 1.00 51.53 199 ALA A N 1
ATOM 1630 C CA . ALA A 1 199 ? 19.198 -12.097 -22.536 1.00 51.53 199 ALA A CA 1
ATOM 1631 C C . ALA A 1 199 ? 18.237 -11.471 -21.504 1.00 51.53 199 ALA A C 1
ATOM 1633 O O . ALA A 1 199 ? 17.031 -11.678 -21.600 1.00 51.53 199 ALA A O 1
ATOM 1634 N N . SER A 1 200 ? 18.728 -10.647 -20.574 1.00 53.50 200 SER A N 1
ATOM 1635 C CA . SER A 1 200 ? 17.880 -9.906 -19.628 1.00 53.50 200 SER A CA 1
ATOM 1636 C C . SER A 1 200 ? 17.085 -8.777 -20.306 1.00 53.50 200 SER A C 1
ATOM 1638 O O . SER A 1 200 ? 15.919 -8.558 -19.977 1.00 53.50 200 SER A O 1
ATOM 1640 N N . CYS A 1 201 ? 17.660 -8.124 -21.325 1.00 53.41 201 CYS A N 1
ATOM 1641 C CA . CYS A 1 201 ? 16.963 -7.142 -22.160 1.00 53.41 201 CYS A CA 1
ATOM 1642 C C . CYS A 1 201 ? 15.886 -7.784 -23.046 1.00 53.41 201 CYS A C 1
ATOM 1644 O O . CYS A 1 201 ? 14.857 -7.153 -23.298 1.00 53.41 201 CYS A O 1
ATOM 1646 N N . LYS A 1 202 ? 16.050 -9.055 -23.448 1.00 52.94 202 LYS A N 1
ATOM 1647 C CA . LYS A 1 202 ? 14.993 -9.798 -24.157 1.00 52.94 202 LYS A CA 1
ATOM 1648 C C . LYS A 1 202 ? 13.700 -9.868 -23.342 1.00 52.94 202 LYS A C 1
ATOM 1650 O O . LYS A 1 202 ? 12.640 -9.759 -23.938 1.00 52.94 202 LYS A O 1
ATOM 1655 N N . GLY A 1 203 ? 13.758 -9.920 -22.007 1.00 53.84 203 GLY A N 1
ATOM 1656 C CA . GLY A 1 203 ? 12.570 -9.881 -21.138 1.00 53.84 203 GLY A CA 1
ATOM 1657 C C . GLY A 1 203 ? 11.673 -8.647 -21.337 1.00 53.84 203 GLY A C 1
ATOM 1658 O O . GLY A 1 203 ? 10.454 -8.757 -21.259 1.00 53.84 203 GLY A O 1
ATOM 1659 N N . TYR A 1 204 ? 12.253 -7.484 -21.661 1.00 52.06 204 TYR A N 1
ATOM 1660 C CA . TYR A 1 204 ? 11.502 -6.253 -21.953 1.00 52.06 204 TYR A CA 1
ATOM 1661 C C . TYR A 1 204 ? 10.950 -6.199 -23.388 1.00 52.06 204 TYR A C 1
ATOM 1663 O O . TYR A 1 204 ? 9.983 -5.474 -23.634 1.00 52.06 204 TYR A O 1
ATOM 1671 N N . MET A 1 205 ? 11.539 -6.964 -24.316 1.00 55.97 205 MET A N 1
ATOM 1672 C CA . MET A 1 205 ? 11.077 -7.103 -25.706 1.00 55.97 205 MET A CA 1
ATOM 1673 C C . MET A 1 205 ? 10.187 -8.333 -25.932 1.00 55.97 205 MET A C 1
ATOM 1675 O O . MET A 1 205 ? 9.629 -8.481 -27.015 1.00 55.97 205 MET A O 1
ATOM 1679 N N . MET A 1 206 ? 10.031 -9.200 -24.927 1.00 70.88 206 MET A N 1
ATOM 1680 C CA . MET A 1 206 ? 9.097 -10.322 -24.975 1.00 70.88 206 MET A CA 1
ATOM 1681 C C . MET A 1 206 ? 7.666 -9.793 -25.076 1.00 70.88 206 MET A C 1
ATOM 1683 O O . MET A 1 206 ? 7.292 -8.808 -24.425 1.00 70.88 206 MET A O 1
ATOM 1687 N N . THR A 1 207 ? 6.881 -10.435 -25.931 1.00 82.81 207 THR A N 1
ATOM 1688 C CA . THR A 1 207 ? 5.459 -10.163 -26.103 1.00 82.81 207 THR A CA 1
ATOM 1689 C C . THR A 1 207 ? 4.640 -11.090 -25.218 1.00 82.81 207 THR A C 1
ATOM 1691 O O . THR A 1 207 ? 5.037 -12.210 -24.910 1.00 82.81 207 THR A O 1
ATOM 1694 N N . THR A 1 208 ? 3.495 -10.598 -24.776 1.00 87.81 208 THR A N 1
ATOM 1695 C CA . THR A 1 208 ? 2.495 -11.352 -24.026 1.00 87.81 208 THR A CA 1
ATOM 1696 C C . THR A 1 208 ? 1.118 -10.977 -24.552 1.00 87.81 208 THR A C 1
ATOM 1698 O O . THR A 1 208 ? 0.948 -9.919 -25.165 1.00 87.81 208 THR A O 1
ATOM 1701 N N . GLU A 1 209 ? 0.138 -11.841 -24.338 1.00 91.81 209 GLU A N 1
ATOM 1702 C CA . GLU A 1 209 ? -1.245 -11.532 -24.655 1.00 91.81 209 GLU A CA 1
ATOM 1703 C C . GLU A 1 209 ? -1.861 -10.684 -23.541 1.00 91.81 209 GLU A C 1
ATOM 1705 O O . GLU A 1 209 ? -1.773 -11.004 -22.354 1.00 91.81 209 GLU A O 1
ATOM 1710 N N . ALA A 1 210 ? -2.512 -9.591 -23.919 1.00 92.19 210 ALA A N 1
ATOM 1711 C CA . ALA A 1 210 ? -3.208 -8.710 -22.997 1.00 92.19 210 ALA A CA 1
ATOM 1712 C C . ALA A 1 210 ? -4.609 -8.379 -23.501 1.00 92.19 210 ALA A C 1
ATOM 1714 O O . ALA A 1 210 ? -4.861 -8.295 -24.707 1.00 92.19 210 ALA A O 1
ATOM 1715 N N . ILE A 1 211 ? -5.511 -8.148 -22.552 1.00 92.62 211 ILE A N 1
ATOM 1716 C CA . ILE A 1 211 ? -6.879 -7.708 -22.806 1.00 92.62 211 ILE A CA 1
ATOM 1717 C C . ILE A 1 211 ? -7.043 -6.308 -22.217 1.00 92.62 211 ILE A C 1
ATOM 1719 O O . ILE A 1 211 ? -6.676 -6.052 -21.065 1.00 92.62 211 ILE A O 1
ATOM 1723 N N . LYS A 1 212 ? -7.596 -5.400 -23.026 1.00 91.06 212 LYS A N 1
ATOM 1724 C CA . LYS A 1 212 ? -7.924 -4.025 -22.641 1.00 91.06 212 LYS A CA 1
ATOM 1725 C C . LYS A 1 212 ? -9.429 -3.888 -22.418 1.00 91.06 212 LYS A C 1
ATOM 1727 O O . LYS A 1 212 ? -10.214 -4.501 -23.134 1.00 91.06 212 LYS A O 1
ATOM 1732 N N . CYS A 1 213 ? -9.834 -3.060 -21.459 1.00 89.56 213 CYS A N 1
ATOM 1733 C CA . CYS A 1 213 ? -11.237 -2.688 -21.318 1.00 89.56 213 CYS A CA 1
ATOM 1734 C C . CYS A 1 213 ? -11.742 -1.995 -22.604 1.00 89.56 213 CYS A C 1
ATOM 1736 O O . CYS A 1 213 ? -11.069 -1.092 -23.110 1.00 89.56 213 CYS A O 1
ATOM 1738 N N . PRO A 1 214 ? -12.905 -2.401 -23.144 1.00 87.56 214 PRO A N 1
ATOM 1739 C CA . PRO A 1 214 ? -13.443 -1.851 -24.386 1.00 87.56 214 PRO A CA 1
ATOM 1740 C C . PRO A 1 214 ? -14.168 -0.514 -24.182 1.00 87.56 214 PRO A C 1
ATOM 1742 O O . PRO A 1 214 ? -14.524 0.141 -25.159 1.00 87.56 214 PRO A O 1
ATOM 1745 N N . ILE A 1 215 ? -14.389 -0.093 -22.933 1.00 87.00 215 ILE A N 1
ATOM 1746 C CA . ILE A 1 215 ? -15.076 1.160 -22.628 1.00 87.00 215 ILE A CA 1
ATOM 1747 C C . ILE A 1 215 ? -14.208 2.349 -23.027 1.00 87.00 215 ILE A C 1
ATOM 1749 O O . ILE A 1 215 ? -13.013 2.421 -22.725 1.00 87.00 215 ILE A O 1
ATOM 1753 N N . PHE A 1 216 ? -14.829 3.297 -23.727 1.00 82.62 216 PHE A N 1
ATOM 1754 C CA . PHE A 1 216 ? -14.156 4.484 -24.230 1.00 82.62 216 PHE A CA 1
ATOM 1755 C C . PHE A 1 216 ? -13.470 5.247 -23.089 1.00 82.62 216 PHE A C 1
ATOM 1757 O O . PHE A 1 216 ? -14.063 5.481 -22.040 1.00 82.62 216 PHE A O 1
ATOM 1764 N N . LYS A 1 217 ? -12.203 5.624 -23.307 1.00 82.38 217 LYS A N 1
ATOM 1765 C CA . LYS A 1 217 ? -11.305 6.276 -22.331 1.00 82.38 217 LYS A CA 1
ATOM 1766 C C . LYS A 1 217 ? -10.918 5.446 -21.098 1.00 82.38 217 LYS A C 1
ATOM 1768 O O . LYS A 1 217 ? -10.088 5.919 -20.324 1.00 82.38 217 LYS A O 1
ATOM 1773 N N . CYS A 1 218 ? -11.391 4.209 -20.939 1.00 86.12 218 CYS A N 1
ATOM 1774 C CA . CYS A 1 218 ? -10.865 3.336 -19.895 1.00 86.12 218 CYS A CA 1
ATOM 1775 C C . CYS A 1 218 ? -9.430 2.891 -20.227 1.00 86.12 218 CYS A C 1
ATOM 1777 O O . CYS A 1 218 ? -9.132 2.417 -21.330 1.00 86.12 218 CYS A O 1
ATOM 1779 N N . LEU A 1 219 ? -8.519 3.060 -19.264 1.00 87.25 219 LEU A N 1
ATOM 1780 C CA . LEU A 1 219 ? -7.107 2.682 -19.403 1.00 87.25 219 LEU A CA 1
ATOM 1781 C C . LEU A 1 219 ? -6.807 1.281 -18.856 1.00 87.25 219 LEU A C 1
ATOM 1783 O O . LEU A 1 219 ? -5.657 0.848 -18.901 1.00 87.25 219 LEU A O 1
ATOM 1787 N N . TYR A 1 220 ? -7.815 0.569 -18.347 1.00 89.31 220 TYR A N 1
ATOM 1788 C CA . TYR A 1 220 ? -7.626 -0.757 -17.773 1.00 89.31 220 TYR A CA 1
ATOM 1789 C C . TYR A 1 220 ? -7.105 -1.751 -18.815 1.00 89.31 220 TYR A C 1
ATOM 1791 O O . TYR A 1 220 ? -7.711 -1.961 -19.869 1.00 89.31 220 TYR A O 1
ATOM 1799 N N . ILE A 1 221 ? -5.983 -2.386 -18.488 1.00 90.75 221 ILE A N 1
ATOM 1800 C CA . ILE A 1 221 ? -5.349 -3.441 -19.275 1.00 90.75 221 ILE A CA 1
ATOM 1801 C C . ILE A 1 221 ? -4.660 -4.430 -18.333 1.00 90.75 221 ILE A C 1
ATOM 1803 O O . ILE A 1 221 ? -4.079 -4.033 -17.318 1.00 90.75 221 ILE A O 1
ATOM 1807 N N . ARG A 1 222 ? -4.723 -5.725 -18.650 1.00 90.69 222 ARG A N 1
ATOM 1808 C CA . ARG A 1 222 ? -4.073 -6.803 -17.886 1.00 90.69 222 ARG A CA 1
ATOM 1809 C C . ARG A 1 222 ? -3.657 -7.960 -18.813 1.00 90.69 222 ARG A C 1
ATOM 1811 O O . ARG A 1 222 ? -4.206 -8.065 -19.911 1.00 90.69 222 ARG A O 1
ATOM 1818 N N . PRO A 1 223 ? -2.707 -8.821 -18.392 1.00 91.19 223 PRO A N 1
ATOM 1819 C CA . PRO A 1 223 ? -2.410 -10.071 -19.098 1.00 91.19 223 PRO A CA 1
ATOM 1820 C C . PRO A 1 223 ? -3.678 -10.909 -19.282 1.00 91.19 223 PRO A C 1
ATOM 1822 O O . PRO A 1 223 ? -4.428 -11.057 -18.316 1.00 91.19 223 PRO A O 1
ATOM 1825 N N . ALA A 1 224 ? -3.898 -11.458 -20.479 1.00 88.38 224 ALA A N 1
ATOM 1826 C CA . ALA A 1 224 ? -5.132 -12.152 -20.865 1.00 88.38 224 ALA A CA 1
ATOM 1827 C C . ALA A 1 224 ? -5.545 -13.242 -19.861 1.00 88.38 224 ALA A C 1
ATOM 1829 O O . ALA A 1 224 ? -6.693 -13.275 -19.428 1.00 88.38 224 ALA A O 1
ATOM 1830 N N . GLU A 1 225 ? -4.578 -14.035 -19.396 1.00 83.06 225 GLU A N 1
ATOM 1831 C CA . GLU A 1 225 ? -4.749 -15.114 -18.409 1.00 83.06 225 GLU A CA 1
ATOM 1832 C C . GLU A 1 225 ? -5.276 -14.641 -17.041 1.00 83.06 225 GLU A C 1
ATOM 1834 O O . GLU A 1 225 ? -5.815 -15.422 -16.264 1.00 83.06 225 GLU A O 1
ATOM 1839 N N . THR A 1 226 ? -5.112 -13.355 -16.725 1.00 78.88 226 THR A N 1
ATOM 1840 C CA . THR A 1 226 ? -5.414 -12.778 -15.402 1.00 78.88 226 THR A CA 1
ATOM 1841 C C . THR A 1 226 ? -6.592 -11.804 -15.423 1.00 78.88 226 THR A C 1
ATOM 1843 O O . THR A 1 226 ? -6.923 -11.205 -14.396 1.00 78.88 226 THR A O 1
ATOM 1846 N N . VAL A 1 227 ? -7.208 -11.585 -16.588 1.00 80.38 227 VAL A N 1
ATOM 1847 C CA . VAL A 1 227 ? -8.238 -10.557 -16.767 1.00 80.38 227 VAL A CA 1
ATOM 1848 C C . VAL A 1 227 ? -9.590 -11.065 -16.282 1.00 80.38 227 VAL A C 1
ATOM 1850 O O . VAL A 1 227 ? -10.152 -12.006 -16.826 1.00 80.38 227 VAL A O 1
ATOM 1853 N N . GLN A 1 228 ? -10.159 -10.369 -15.300 1.00 82.50 228 GLN A N 1
ATOM 1854 C CA . GLN A 1 228 ? -11.554 -10.529 -14.883 1.00 82.50 228 GLN A CA 1
ATOM 1855 C C . GLN A 1 228 ? -12.367 -9.328 -15.384 1.00 82.50 228 GLN A C 1
ATOM 1857 O O . GLN A 1 228 ? -12.681 -8.417 -14.613 1.00 82.50 228 GLN A O 1
ATOM 1862 N N . LEU A 1 229 ? -12.652 -9.293 -16.692 1.00 82.88 229 LEU A N 1
ATOM 1863 C CA . LEU A 1 229 ? -13.273 -8.132 -17.342 1.00 82.88 229 LEU A CA 1
ATOM 1864 C C . LEU A 1 229 ? -14.665 -7.837 -16.771 1.00 82.88 229 LEU A C 1
ATOM 1866 O O . LEU A 1 229 ? -14.964 -6.685 -16.481 1.00 82.88 229 LEU A O 1
ATOM 1870 N N . ASP A 1 230 ? -15.460 -8.876 -16.513 1.00 81.31 230 ASP A N 1
ATOM 1871 C CA . ASP A 1 230 ? -16.799 -8.767 -15.924 1.00 81.31 230 ASP A CA 1
ATOM 1872 C C . ASP A 1 230 ? -16.776 -8.027 -14.587 1.00 81.31 230 ASP A C 1
ATOM 1874 O O . ASP A 1 230 ? -17.584 -7.136 -14.332 1.00 81.31 230 ASP A O 1
ATOM 1878 N N . ARG A 1 231 ? -15.804 -8.356 -13.730 1.00 83.31 231 ARG A N 1
ATOM 1879 C CA . ARG A 1 231 ? -15.635 -7.688 -12.439 1.00 83.31 231 ARG A CA 1
ATOM 1880 C C . ARG A 1 231 ? -15.212 -6.234 -12.623 1.00 83.31 231 ARG A C 1
ATOM 1882 O O . ARG A 1 231 ? -15.722 -5.366 -11.924 1.00 83.31 231 ARG A O 1
ATOM 1889 N N . HIS A 1 232 ? -14.281 -5.969 -13.537 1.00 86.75 232 HIS A N 1
ATOM 1890 C CA . HIS A 1 232 ? -13.845 -4.606 -13.829 1.00 86.75 232 HIS A CA 1
ATOM 1891 C C . HIS A 1 232 ? -15.002 -3.739 -14.350 1.00 86.75 232 HIS A C 1
ATOM 1893 O O . HIS A 1 232 ? -15.186 -2.631 -13.852 1.00 86.75 232 HIS A O 1
ATOM 1899 N N . LEU A 1 233 ? -15.799 -4.261 -15.289 1.00 84.56 233 LEU A N 1
ATOM 1900 C CA . LEU A 1 233 ? -16.962 -3.574 -15.847 1.00 84.56 233 LEU A CA 1
ATOM 1901 C C . LEU A 1 233 ? -17.996 -3.267 -14.761 1.00 84.56 233 LEU A C 1
ATOM 1903 O O . LEU A 1 233 ? -18.393 -2.119 -14.642 1.00 84.56 233 LEU A O 1
ATOM 1907 N N . ARG A 1 234 ? -18.338 -4.229 -13.893 1.00 81.38 234 ARG A N 1
ATOM 1908 C CA . ARG A 1 234 ? -19.271 -3.980 -12.775 1.00 81.38 234 ARG A CA 1
ATOM 1909 C C . ARG A 1 234 ? -18.813 -2.869 -11.834 1.00 81.38 234 ARG A C 1
ATOM 1911 O O . ARG A 1 234 ? -19.629 -2.083 -11.390 1.00 81.38 234 ARG A O 1
ATOM 1918 N N . VAL A 1 235 ? -17.521 -2.822 -11.509 1.00 81.88 235 VAL A N 1
ATOM 1919 C CA . VAL A 1 235 ? -17.001 -1.912 -10.473 1.00 81.88 235 VAL A CA 1
ATOM 1920 C C . VAL A 1 235 ? -16.708 -0.513 -11.011 1.00 81.88 235 VAL A C 1
ATOM 1922 O O . VAL A 1 235 ? -16.907 0.471 -10.308 1.00 81.88 235 VAL A O 1
ATOM 1925 N N . HIS A 1 236 ? -16.184 -0.410 -12.233 1.00 80.44 236 HIS A N 1
ATOM 1926 C CA . HIS A 1 236 ? -15.708 0.864 -12.783 1.00 80.44 236 HIS A CA 1
ATOM 1927 C C . HIS A 1 236 ? -16.599 1.420 -13.898 1.00 80.44 236 HIS A C 1
ATOM 1929 O O . HIS A 1 236 ? -16.442 2.581 -14.270 1.00 80.44 236 HIS A O 1
ATOM 1935 N N . HIS A 1 237 ? -17.514 0.610 -14.434 1.00 84.12 237 HIS A N 1
ATOM 1936 C CA . HIS A 1 237 ? -18.429 0.975 -15.514 1.00 84.12 237 HIS A CA 1
ATOM 1937 C C . HIS A 1 237 ? -19.840 0.405 -15.259 1.00 84.12 237 HIS A C 1
ATOM 1939 O O . HIS A 1 237 ? -20.335 -0.367 -16.085 1.00 84.12 237 HIS A O 1
ATOM 1945 N N . PRO A 1 238 ? -20.486 0.752 -14.128 1.00 80.88 238 PRO A N 1
ATOM 1946 C CA . PRO A 1 238 ? -21.769 0.163 -13.725 1.00 80.88 238 PRO A CA 1
ATOM 1947 C C . PRO A 1 238 ? -22.890 0.383 -14.755 1.00 80.88 238 PRO A C 1
ATOM 1949 O O . PRO A 1 238 ? -23.787 -0.446 -14.868 1.00 80.88 238 PRO A O 1
ATOM 1952 N N . ASP A 1 239 ? -22.791 1.436 -15.573 1.00 82.44 239 ASP A N 1
ATOM 1953 C CA . ASP A 1 239 ? -23.737 1.735 -16.657 1.00 82.44 239 ASP A CA 1
ATOM 1954 C C . ASP A 1 239 ? -23.705 0.707 -17.809 1.00 82.44 239 ASP A C 1
ATOM 1956 O O . ASP A 1 239 ? -24.570 0.709 -18.687 1.00 82.44 239 ASP A O 1
ATOM 1960 N N . VAL A 1 240 ? -22.699 -0.174 -17.850 1.00 80.94 240 VAL A N 1
ATOM 1961 C CA . VAL A 1 240 ? -22.561 -1.208 -18.882 1.00 80.94 240 VAL A CA 1
ATOM 1962 C C . VAL A 1 240 ? -23.372 -2.435 -18.477 1.00 80.94 240 VAL A C 1
ATOM 1964 O O . VAL A 1 240 ? -22.947 -3.244 -17.650 1.00 80.94 240 VAL A O 1
ATOM 1967 N N . LEU A 1 241 ? -24.537 -2.599 -19.100 1.00 79.44 241 LEU A N 1
ATOM 1968 C CA . LEU A 1 241 ? -25.427 -3.730 -18.848 1.00 79.44 241 LEU A CA 1
ATOM 1969 C C . LEU A 1 241 ? -24.960 -5.014 -19.570 1.00 79.44 241 LEU A C 1
ATOM 1971 O O . LEU A 1 241 ? -24.399 -4.931 -20.666 1.00 79.44 241 LEU A O 1
ATOM 1975 N N . PRO A 1 242 ? -25.196 -6.213 -18.998 1.00 79.75 242 PRO A N 1
ATOM 1976 C CA . PRO A 1 242 ? -24.938 -7.480 -19.681 1.00 79.75 242 PRO A CA 1
ATOM 1977 C C . PRO A 1 242 ? -25.805 -7.648 -20.947 1.00 79.75 242 PRO A C 1
ATOM 1979 O O . PRO A 1 242 ? -26.955 -7.208 -20.952 1.00 79.75 242 PRO A O 1
ATOM 1982 N N . PRO A 1 243 ? -25.319 -8.352 -21.988 1.00 80.56 243 PRO A N 1
ATOM 1983 C CA . PRO A 1 243 ? -24.052 -9.077 -22.045 1.00 80.56 243 PRO A CA 1
ATOM 1984 C C . PRO A 1 243 ? -22.852 -8.145 -22.239 1.00 80.56 243 PRO A C 1
ATOM 1986 O O . PRO A 1 243 ? -22.880 -7.217 -23.044 1.00 80.56 243 PRO A O 1
ATOM 1989 N N . TYR A 1 244 ? -21.774 -8.413 -21.500 1.00 83.06 244 TYR A N 1
ATOM 1990 C CA . TYR A 1 244 ? -20.575 -7.590 -21.572 1.00 83.06 244 TYR A CA 1
ATOM 1991 C C . TYR A 1 244 ? -19.895 -7.690 -22.946 1.00 83.06 244 TYR A C 1
ATOM 1993 O O . TYR A 1 244 ? -19.904 -8.754 -23.576 1.00 83.06 244 TYR A O 1
ATOM 2001 N N . PRO A 1 245 ? -19.270 -6.597 -23.417 1.00 82.25 245 PRO A N 1
ATOM 2002 C CA . PRO A 1 245 ? -18.547 -6.584 -24.680 1.00 82.25 245 PRO A CA 1
ATOM 2003 C C . PRO A 1 245 ? -17.440 -7.643 -24.701 1.00 82.25 245 PRO A C 1
ATOM 2005 O O . PRO A 1 245 ? -16.576 -7.688 -23.825 1.00 82.25 245 PRO A O 1
ATOM 2008 N N . SER A 1 246 ? -17.449 -8.480 -25.738 1.00 78.12 246 SER A N 1
ATOM 2009 C CA . SER A 1 246 ? -16.398 -9.472 -25.966 1.00 78.12 246 SER A CA 1
ATOM 2010 C C . SER A 1 246 ? -15.109 -8.790 -26.415 1.00 78.12 246 SER A C 1
ATOM 2012 O O . SER A 1 246 ? -15.117 -7.970 -27.334 1.00 78.12 246 SER A O 1
ATOM 2014 N N . VAL A 1 247 ? -13.986 -9.160 -25.800 1.00 82.75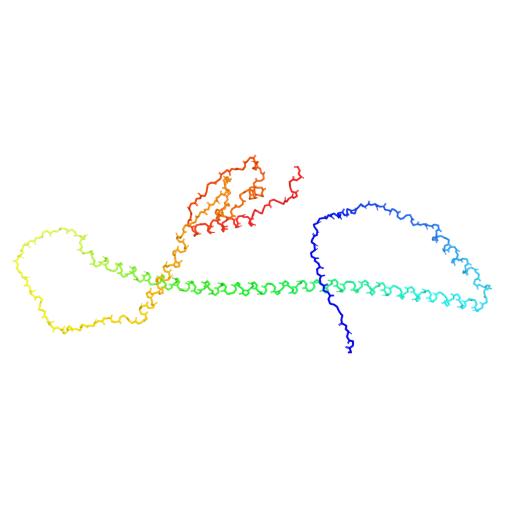 247 VAL A N 1
ATOM 2015 C CA . VAL A 1 247 ? -12.668 -8.609 -26.133 1.00 82.75 247 VAL A CA 1
ATOM 2016 C C . VAL A 1 247 ? -11.730 -9.733 -26.543 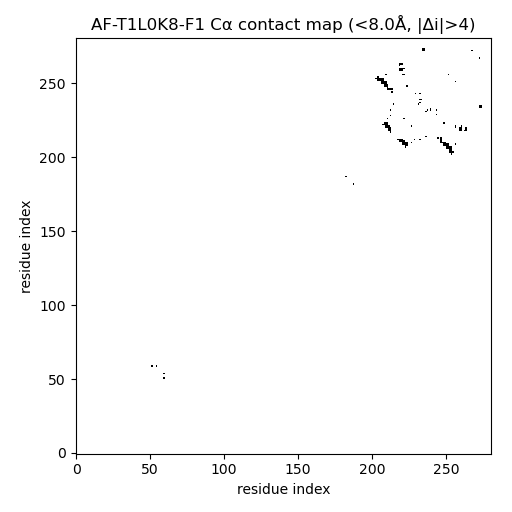1.00 82.75 247 VAL A C 1
ATOM 2018 O O . VAL A 1 247 ? -11.699 -10.787 -25.913 1.00 82.75 247 VAL A O 1
ATOM 2021 N N . LYS A 1 248 ? -10.949 -9.500 -27.600 1.00 85.88 248 LYS A N 1
ATOM 2022 C CA . LYS A 1 248 ? -9.918 -10.436 -28.056 1.00 85.88 248 LYS A CA 1
ATOM 2023 C C . LYS A 1 248 ? -8.570 -10.106 -27.405 1.00 85.88 248 LYS A C 1
ATOM 2025 O O . LYS A 1 248 ? -8.232 -8.921 -27.320 1.00 85.88 248 LYS A O 1
ATOM 2030 N N . PRO A 1 249 ? -7.789 -11.114 -26.980 1.00 91.12 249 PRO A N 1
ATOM 2031 C CA . PRO A 1 249 ? -6.406 -10.907 -26.580 1.00 91.12 249 PRO A CA 1
ATOM 2032 C C . PRO A 1 249 ? -5.595 -10.266 -27.709 1.00 91.12 249 PRO A C 1
ATOM 2034 O O . PRO A 1 249 ? -5.794 -10.557 -28.889 1.00 91.12 249 PRO A O 1
ATOM 2037 N N . THR A 1 250 ? -4.680 -9.378 -27.341 1.00 88.88 250 THR A N 1
ATOM 2038 C CA . THR A 1 250 ? -3.769 -8.705 -28.271 1.00 88.88 250 THR A CA 1
ATOM 2039 C C . THR A 1 250 ? -2.333 -8.889 -27.811 1.00 88.88 250 THR A C 1
ATOM 2041 O O . THR A 1 250 ? -2.046 -8.809 -26.617 1.00 88.88 250 THR A O 1
ATOM 2044 N N . LEU A 1 251 ? -1.424 -9.133 -28.755 1.00 91.31 251 LEU A N 1
ATOM 2045 C CA . LEU A 1 251 ? 0.002 -9.225 -28.462 1.00 91.31 251 LEU A CA 1
ATOM 2046 C C . LEU A 1 251 ? 0.566 -7.834 -28.169 1.00 91.31 251 LEU A C 1
ATOM 2048 O O . LEU A 1 251 ? 0.489 -6.925 -28.994 1.00 91.31 251 LEU A O 1
ATOM 2052 N N . ILE A 1 252 ? 1.166 -7.682 -26.994 1.00 88.56 252 ILE A N 1
ATOM 2053 C CA . ILE A 1 252 ? 1.798 -6.447 -26.535 1.00 88.56 252 ILE A CA 1
ATOM 2054 C C . ILE A 1 252 ? 3.151 -6.769 -25.902 1.00 88.56 252 ILE A C 1
ATOM 2056 O O . ILE A 1 252 ? 3.330 -7.818 -25.289 1.00 88.56 252 ILE A O 1
ATOM 2060 N N . THR A 1 253 ? 4.128 -5.873 -26.024 1.00 87.00 253 THR A N 1
ATOM 2061 C CA . THR A 1 253 ? 5.397 -6.030 -25.304 1.00 87.00 253 THR A CA 1
ATOM 2062 C C . THR A 1 253 ? 5.181 -5.876 -23.800 1.00 87.00 253 THR A C 1
ATOM 2064 O O . THR A 1 253 ? 4.450 -4.986 -23.354 1.00 87.00 253 THR A O 1
ATOM 2067 N N . ILE A 1 254 ? 5.862 -6.698 -22.998 1.00 83.50 254 ILE A N 1
ATOM 2068 C CA . ILE A 1 254 ? 5.761 -6.655 -21.529 1.00 83.50 254 ILE A CA 1
ATOM 2069 C C . ILE A 1 254 ? 6.089 -5.249 -20.997 1.00 83.50 254 ILE A C 1
ATOM 2071 O O . ILE A 1 254 ? 5.420 -4.743 -20.094 1.00 83.50 254 ILE A O 1
ATOM 2075 N N . GLY A 1 255 ? 7.069 -4.564 -21.599 1.00 80.44 255 GLY A N 1
ATOM 2076 C CA . GLY A 1 255 ? 7.401 -3.181 -21.252 1.00 80.44 255 GLY A CA 1
ATOM 2077 C C . GLY A 1 255 ? 6.249 -2.189 -21.470 1.00 80.44 255 GLY A C 1
ATOM 2078 O O . GLY A 1 255 ? 6.028 -1.320 -20.626 1.00 80.44 255 GLY A O 1
ATOM 2079 N N . SER A 1 256 ? 5.497 -2.317 -22.567 1.00 85.75 256 SER A N 1
ATOM 2080 C CA . SER A 1 256 ? 4.342 -1.454 -22.860 1.00 85.75 256 SER A CA 1
ATOM 2081 C C . SER A 1 256 ? 3.151 -1.775 -21.952 1.00 85.75 256 SER A C 1
ATOM 2083 O O . SER A 1 256 ? 2.523 -0.858 -21.418 1.00 85.75 256 SER A O 1
ATOM 2085 N N . LEU A 1 257 ? 2.903 -3.064 -21.691 1.00 89.25 257 LEU A N 1
ATOM 2086 C CA . LEU A 1 257 ? 1.869 -3.519 -20.760 1.00 89.25 257 LEU A CA 1
ATOM 2087 C C . LEU A 1 257 ? 2.073 -2.931 -19.359 1.00 89.25 257 LEU A C 1
ATOM 2089 O O . LEU A 1 257 ? 1.158 -2.326 -18.804 1.00 89.25 257 LEU A O 1
ATOM 2093 N N . ASN A 1 258 ? 3.287 -3.037 -18.814 1.00 86.81 258 ASN A N 1
ATOM 2094 C CA . ASN A 1 258 ? 3.600 -2.519 -17.481 1.00 86.81 258 ASN A CA 1
ATOM 2095 C C . ASN A 1 258 ? 3.388 -1.003 -17.381 1.00 86.81 258 ASN A C 1
ATOM 2097 O O . ASN A 1 258 ? 2.790 -0.535 -16.414 1.00 86.81 258 ASN A O 1
ATOM 2101 N N . ARG A 1 259 ? 3.792 -0.238 -18.405 1.00 87.19 259 ARG A N 1
ATOM 2102 C CA . ARG A 1 259 ? 3.556 1.216 -18.446 1.00 87.19 259 ARG A CA 1
ATOM 2103 C C . ARG A 1 259 ? 2.069 1.563 -18.454 1.00 87.19 259 ARG A C 1
ATOM 2105 O O . ARG A 1 259 ? 1.672 2.542 -17.830 1.00 87.19 259 ARG A O 1
ATOM 2112 N N . GLN A 1 260 ? 1.239 0.805 -19.170 1.00 87.94 260 GLN A N 1
ATOM 2113 C CA . GLN A 1 260 ? -0.203 1.058 -19.189 1.00 87.94 260 GLN A CA 1
ATOM 2114 C C . GLN A 1 260 ? -0.882 0.653 -17.874 1.00 87.94 260 GLN A C 1
ATOM 2116 O O . GLN A 1 260 ? -1.739 1.391 -17.396 1.00 87.94 260 GLN A O 1
ATOM 2121 N N . ILE A 1 261 ? -0.456 -0.451 -17.249 1.00 90.12 261 ILE A N 1
ATOM 2122 C CA . ILE A 1 261 ? -0.915 -0.841 -15.905 1.00 90.12 261 ILE A CA 1
ATOM 2123 C C . ILE A 1 261 ? -0.601 0.263 -14.892 1.00 90.12 261 ILE A C 1
ATOM 2125 O O . ILE A 1 261 ? -1.451 0.601 -14.073 1.00 90.12 261 ILE A O 1
ATOM 2129 N N . GLU A 1 262 ? 0.600 0.835 -14.948 1.00 89.56 262 GLU A N 1
ATOM 2130 C CA . GLU A 1 262 ? 1.014 1.925 -14.062 1.00 89.56 262 GLU A CA 1
ATOM 2131 C C . GLU A 1 262 ? 0.187 3.197 -14.295 1.00 89.56 262 GLU A C 1
ATOM 2133 O O . GLU A 1 262 ? -0.339 3.768 -13.344 1.00 89.56 262 GLU A O 1
ATOM 2138 N N . LYS A 1 263 ? -0.045 3.581 -15.559 1.00 88.69 263 LYS A N 1
ATOM 2139 C CA . LYS A 1 263 ? -0.956 4.690 -15.901 1.00 88.69 263 LYS A CA 1
ATOM 2140 C C . LYS A 1 263 ? -2.372 4.473 -15.371 1.00 88.69 263 LYS A C 1
ATOM 2142 O O . LYS A 1 263 ? -2.986 5.418 -14.888 1.00 88.69 263 LYS A O 1
ATOM 2147 N N . TRP A 1 264 ? -2.889 3.248 -15.463 1.00 88.25 264 TRP A N 1
ATOM 2148 C CA . TRP A 1 264 ? -4.199 2.907 -14.917 1.00 88.25 264 TRP A CA 1
ATOM 2149 C C . TRP A 1 264 ? -4.232 3.019 -13.390 1.00 88.25 264 TRP A C 1
ATOM 2151 O O . TRP A 1 264 ? -5.168 3.610 -12.864 1.00 88.25 264 TRP A O 1
ATOM 2161 N N . ARG A 1 265 ? -3.218 2.505 -12.681 1.00 85.94 265 ARG A N 1
ATOM 2162 C CA . ARG A 1 265 ? -3.134 2.633 -11.213 1.00 85.94 265 ARG A CA 1
ATOM 2163 C C . ARG A 1 265 ? -3.170 4.099 -10.789 1.00 85.94 265 ARG A C 1
ATOM 2165 O O . ARG A 1 265 ? -4.049 4.473 -10.028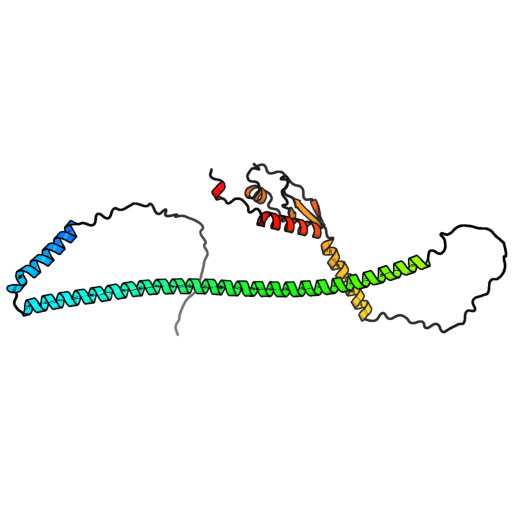 1.00 85.94 265 ARG A O 1
ATOM 2172 N N . ASN A 1 266 ? -2.336 4.931 -11.411 1.00 85.69 266 ASN A N 1
ATOM 2173 C CA . ASN A 1 266 ? -2.306 6.366 -11.131 1.00 85.69 266 ASN A CA 1
ATOM 2174 C C . ASN A 1 266 ? -3.655 7.049 -11.422 1.00 85.69 266 ASN A C 1
ATOM 2176 O O . ASN A 1 266 ? -4.050 7.966 -10.712 1.00 85.69 266 ASN A O 1
ATOM 2180 N N . TYR A 1 267 ? -4.372 6.617 -12.465 1.00 82.38 267 TYR A N 1
ATOM 2181 C CA . TYR A 1 267 ? -5.702 7.143 -12.775 1.00 82.38 267 TYR A CA 1
ATOM 2182 C C . TYR A 1 267 ? -6.744 6.767 -11.711 1.00 82.38 267 TYR A C 1
ATOM 2184 O O . TYR A 1 267 ? -7.527 7.629 -11.316 1.00 82.38 267 TYR A O 1
ATOM 2192 N N . VAL A 1 268 ? -6.744 5.513 -11.243 1.00 80.12 268 VAL A N 1
ATOM 2193 C CA . VAL A 1 268 ? -7.669 5.020 -10.206 1.00 80.12 268 VAL A CA 1
ATOM 2194 C C . VAL A 1 268 ? -7.385 5.651 -8.852 1.00 80.12 268 VAL A C 1
ATOM 2196 O O . VAL A 1 268 ? -8.325 6.003 -8.152 1.00 80.12 268 VAL A O 1
ATOM 2199 N N . ASP A 1 269 ? -6.117 5.850 -8.498 1.00 77.38 269 ASP A N 1
ATOM 2200 C CA . ASP A 1 269 ? -5.750 6.510 -7.241 1.00 77.38 269 ASP A CA 1
ATOM 2201 C C . ASP A 1 269 ? -6.298 7.949 -7.183 1.00 77.38 269 ASP A C 1
ATOM 2203 O O . ASP A 1 269 ? -6.684 8.434 -6.123 1.00 77.38 269 ASP A O 1
ATOM 2207 N N . LEU A 1 270 ? -6.393 8.617 -8.339 1.00 74.38 270 LEU A N 1
ATOM 2208 C CA . LEU A 1 270 ? -6.979 9.954 -8.481 1.00 74.38 270 LEU A CA 1
ATOM 2209 C C . LEU A 1 270 ? -8.504 9.945 -8.691 1.00 74.38 270 LEU A C 1
ATOM 2211 O O . LEU A 1 270 ? -9.140 10.985 -8.542 1.00 74.38 270 LEU A O 1
ATOM 2215 N N . ASN A 1 271 ? -9.087 8.805 -9.069 1.00 68.38 271 ASN A N 1
ATOM 2216 C CA . ASN A 1 271 ? -10.511 8.634 -9.374 1.00 68.38 271 ASN A CA 1
ATOM 2217 C C . ASN A 1 271 ? -10.983 7.284 -8.808 1.00 68.38 271 ASN A C 1
ATOM 2219 O O . ASN A 1 271 ? -11.175 6.327 -9.573 1.00 68.38 271 ASN A O 1
ATOM 2223 N N . PRO A 1 272 ? -11.105 7.165 -7.474 1.00 69.50 272 PRO A N 1
ATOM 2224 C CA . PRO A 1 272 ? -11.466 5.904 -6.848 1.00 69.50 272 PRO A CA 1
ATOM 2225 C C . PRO A 1 272 ? -12.845 5.439 -7.342 1.00 69.50 272 PRO A C 1
ATOM 2227 O O . PRO A 1 272 ? -13.703 6.275 -7.641 1.00 69.50 272 PRO A O 1
ATOM 2230 N N . PRO A 1 273 ? -13.078 4.117 -7.452 1.00 66.00 273 PRO A N 1
ATOM 2231 C CA . PRO A 1 273 ? -14.396 3.601 -7.798 1.00 66.00 273 PRO A CA 1
ATOM 2232 C C . PRO A 1 273 ? -15.442 4.127 -6.810 1.00 66.00 273 PRO A C 1
ATOM 2234 O O . PRO A 1 273 ? -15.163 4.266 -5.617 1.00 66.00 273 PRO A O 1
ATOM 2237 N N . LEU A 1 274 ? -16.636 4.427 -7.327 1.00 59.69 274 LEU A N 1
ATOM 2238 C CA . LEU A 1 274 ? -17.758 4.924 -6.533 1.00 59.69 274 LEU A CA 1
ATOM 2239 C C . LEU A 1 274 ? -18.038 3.949 -5.378 1.00 59.69 274 LEU A C 1
ATOM 2241 O O . LEU A 1 274 ? -18.000 2.729 -5.567 1.00 59.69 274 LEU A O 1
ATOM 2245 N N . SER A 1 275 ? -18.263 4.476 -4.168 1.00 53.41 275 SER A N 1
ATOM 2246 C CA . SER A 1 275 ? -18.578 3.616 -3.027 1.00 53.41 275 SER A CA 1
ATOM 2247 C C . SER A 1 275 ? -19.898 2.890 -3.287 1.00 53.41 275 SER A C 1
ATOM 2249 O O . SER A 1 275 ? -20.809 3.423 -3.924 1.00 53.41 275 SER A O 1
ATOM 2251 N N . 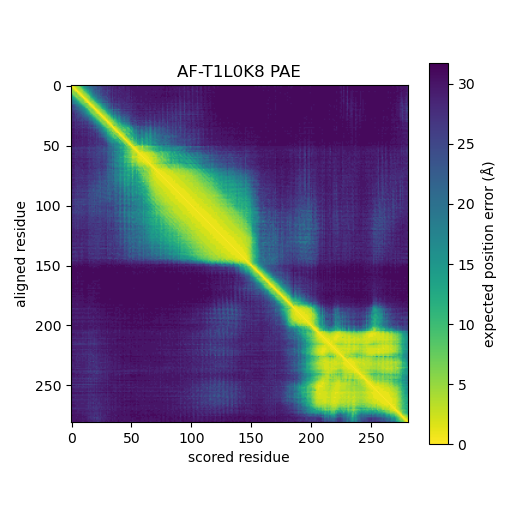LYS A 1 276 ? -20.007 1.665 -2.766 1.00 55.22 276 LYS A N 1
ATOM 2252 C CA . LYS A 1 276 ? -21.206 0.822 -2.892 1.00 55.22 276 LYS A CA 1
ATOM 2253 C C . LYS A 1 276 ? -22.481 1.487 -2.355 1.00 55.22 276 LYS A C 1
ATOM 2255 O O . LYS A 1 276 ? -23.574 1.064 -2.699 1.00 55.22 276 LYS A O 1
ATOM 2260 N N . ASP A 1 277 ? -22.346 2.545 -1.559 1.00 48.12 277 ASP A N 1
ATOM 2261 C CA . ASP A 1 277 ? -23.468 3.272 -0.961 1.00 48.12 277 ASP A CA 1
ATOM 2262 C C . ASP A 1 277 ? -24.176 4.216 -1.952 1.00 48.12 277 ASP A C 1
ATOM 2264 O O . ASP A 1 277 ? -25.233 4.763 -1.638 1.00 48.12 277 ASP A O 1
ATOM 2268 N N . ALA A 1 278 ? -23.620 4.413 -3.154 1.00 48.41 278 ALA A N 1
ATOM 2269 C CA . ALA A 1 278 ? -24.233 5.211 -4.216 1.00 48.41 278 ALA A CA 1
ATOM 2270 C C . ALA A 1 278 ? -25.126 4.397 -5.177 1.00 48.41 278 ALA A C 1
ATOM 2272 O O . ALA A 1 278 ? -25.834 4.998 -5.979 1.00 48.41 278 ALA A O 1
ATOM 2273 N N . GLU A 1 279 ? -25.137 3.058 -5.091 1.00 42.03 279 GLU A N 1
ATOM 2274 C CA . GLU A 1 279 ? -25.987 2.183 -5.929 1.00 42.03 279 GLU A CA 1
ATOM 2275 C C . GLU A 1 279 ? -27.446 2.085 -5.433 1.00 42.03 279 GLU A C 1
ATOM 2277 O O . GLU A 1 279 ? -28.281 1.445 -6.069 1.00 42.03 279 GLU A O 1
ATOM 2282 N N . THR A 1 280 ? -27.786 2.749 -4.325 1.00 38.84 280 THR A N 1
ATOM 2283 C CA . THR A 1 280 ? -29.162 2.871 -3.817 1.00 38.84 280 THR A CA 1
ATOM 2284 C C . THR A 1 280 ? -29.622 4.326 -3.796 1.00 38.84 280 THR A C 1
ATOM 2286 O O . THR A 1 280 ? -29.741 4.925 -2.726 1.00 38.84 280 THR A O 1
ATOM 2289 N N . LYS A 1 281 ? -29.900 4.894 -4.973 1.00 35.22 281 LYS A N 1
ATOM 2290 C CA . LYS A 1 281 ? -30.886 5.970 -5.159 1.00 35.22 281 LYS A CA 1
ATOM 2291 C C . LYS A 1 281 ? -31.583 5.829 -6.502 1.00 35.22 281 LYS A C 1
ATOM 2293 O O . LYS A 1 281 ? -30.871 5.598 -7.499 1.00 35.22 281 LYS A O 1
#

pLDDT: mean 70.14, std 21.65, range [29.66, 96.94]

Foldseek 3Di:
DDDDDDDDDDDDDDDDDDDDDDDPPPPPPPPPPPVVVVVVVVVVVVVVVVCQVVDDPVVVVVVVVVVVVVVVVVVVVVVVVVVVVVVVVVVVVVVVVVVVVVVVVVVVVVVVVVVVVVVVVVVVVVVVVVVVVVVVVVVVVVVVVVVVPDPDPDDDDDDDDDDDDDDDPDPPDDDDPPPPPPPDPVNVVVVVVVVVVVVVVVLQQDKAWKWAQPDPPQLDMDGPVPDPNVVVCVFAPVVQDPPGDDTDTDIDGPNVRVVSNVVNVVVCVVVPTDDPVVVPD

Secondary structure (DSSP, 8-state):
----------------------------------HHHHHHHHHHHHHHHTTGGGS-HHHHHHHHHHHHHHHHHHHHHHHHHHHHHHHHHHHHHHHHHHHHHHHHHHHHHHHHHHHHHHHHHHHHHHHHHHHHHHHHHHHHHHHHHHHHH----S------------------------------HHHHHHHHHHHHHHHHHHHHH-EEEEEE--STT---EEEGGG--HHHHHHHH-TT-PSSPPP---EEEEHHHHHHHHHHHHHHHHHSPPPPGGGS--

Mean predicted aligned error: 23.34 Å

Sequence (281 aa):
MEDLNQSNLFSSEDPKDRCSEIHPQKKKQEFQVDIESQKVEKTTKKRKIDNWENMDDKERLNVIIGQVDNQIATFLLELYDNYEKAKVKFQQRNKEMAEIEGDLIRLEKEHDKLKDMNIKKMKRAEKLEEMIKIQEKLIKELEKELMCLDPSRHHQSSAVMNPQFIPNPKCETGASDSGTVNKSSDEKKALKRKMLEIASCKGYMMTTEAIKCPIFKCLYIRPAETVQLDRHLRVHHPDVLPPYPSVKPTLITIGSLNRQIEKWRNYVDLNPPLSKDAETK

Radius of gyration: 46.18 Å; Cα contacts (8 Å, |Δi|>4): 87; chains: 1; bounding box: 104×76×141 Å

Solvent-accessible surface area (backbone atoms only — not comparable to full-atom values): 17552 Å² total; per-residue (Å²): 133,86,88,80,86,77,89,81,84,90,79,89,84,90,82,82,89,81,86,80,88,77,74,82,74,81,70,80,71,76,77,75,70,60,64,64,64,58,48,54,54,53,52,53,58,50,58,63,57,78,46,54,91,78,49,54,74,67,58,51,49,51,53,51,49,56,50,52,53,50,51,52,53,50,51,53,49,53,51,48,55,51,47,54,55,49,50,53,53,48,54,52,50,51,52,53,49,54,53,51,52,54,49,49,58,50,49,52,56,51,50,53,51,50,51,54,52,48,54,54,49,50,58,50,49,55,52,50,52,53,52,49,56,51,50,55,50,52,51,55,50,53,52,51,52,53,62,72,70,63,89,75,89,76,82,92,75,90,84,84,91,83,95,84,84,84,78,78,79,79,82,75,90,72,78,85,76,84,70,77,77,74,72,48,74,62,57,56,51,48,52,52,48,51,53,51,50,55,56,57,52,43,60,49,67,36,67,42,50,29,36,57,53,86,54,87,91,51,56,50,51,40,52,46,96,73,56,59,63,71,60,50,38,58,58,72,37,66,88,64,64,82,81,72,87,86,74,71,70,38,84,40,36,45,51,59,50,53,54,40,38,50,54,30,51,59,50,38,77,77,52,64,65,74,62,79,79,68,80,75,122

Organism: Tetranychus urticae (NCBI:txid32264)